Protein AF-A0A4R7Z915-F1 (afdb_monomer)

Sequence (192 aa):
MTNKYKHLSDKERLSIETLLNEDAKLIDIANSIAKDPRGIKNEIYKHIILDVRKNAKNPYGNQLRCKTIHLCTDCQNGFCRFCSYHKCSDFCTIFCETPTCKRTTRFPYVCNACSDRKECKSPKFFYNHHLAHQDYKETISISKIGLKYDQVSLLKLNEIVSEGVRNGLSLEVIIANKKGIDISMATRSQLN

Solvent-accessible surface area (backbone atoms only — not comparable to full-atom values): 11523 Å² total; per-residue (Å²): 133,80,77,86,74,76,73,82,51,63,69,53,34,42,50,48,38,53,37,39,51,68,61,56,53,65,64,58,53,16,60,77,68,76,46,59,50,67,60,52,52,48,54,48,66,72,40,55,40,84,48,64,66,89,86,54,74,46,58,27,10,48,54,91,74,62,75,57,57,65,72,50,89,84,43,84,88,46,47,35,72,69,41,86,88,53,52,42,71,83,62,39,92,83,61,44,67,60,46,66,48,72,43,49,77,35,87,78,45,39,40,64,47,43,87,58,54,84,77,51,78,34,30,38,35,32,61,49,37,66,62,41,46,48,51,51,53,51,52,50,48,58,66,69,52,61,89,74,66,53,74,67,56,47,50,53,51,50,50,54,50,54,53,33,48,74,72,71,44,52,72,68,56,44,63,74,70,44,94,82,73,88,68,56,71,73,64,56,65,75,77,111

Radius of gyration: 25.25 Å; Cα contacts (8 Å, |Δi|>4): 203; chains: 1; bounding box: 51×52×66 Å

pLDDT: mean 84.49, std 13.86, range [36.78, 98.69]

Mean predicted aligned error: 11.57 Å

Foldseek 3Di:
DPPPDDDDDLVLLVLLLVCVLVVHDLVVSCVVSVHDSVVSQCLQVVQKDWAADPPQLEQAQCLVPQPDDPLDPPRPPDRQSPDPPHYCVVRDPPGHLHHDDPPCVDPPVFCSNPPCNVVDNHITIHRDSVSSVVVVVVVVVVVVCAPDDDPVLVVVVVVLVVVCVVVVHDPLRSVVPDDRPPDDPVVVVVSD

Nearest PDB structures (foldseek):
  1mdm-assembly1_A  TM=7.916E-01  e=2.146E+00  Homo sapiens
  5z4z-assembly1_A  TM=6.773E-01  e=1.593E+00  unclassified
  4zms-assembly1_B  TM=7.219E-01  e=2.146E+00  Streptococcus pneumoniae R6
  3qp5-assembly2_D  TM=6.174E-01  e=1.255E+00  Chromobacterium violaceum
  8ro0-assembly1_L  TM=8.800E-01  e=9.531E+00  Caenorhabditis elegans

Organism: NCBI:txid1754012

Secondary structure (DSSP, 8-state):
---S--PPPHHHHHHHHHHHHTT--HHHHHHHTT--HHHHHHHHHHTEEEE--TT-SS--TTTTT---B-SSTT-SSSBGGG-SSS-GGGT-TT---S--SHHHHSTT-S-TT-GGGTT--S-EEEE-HHHHHHHHHHHHHHHHH-S---HHHHHHHHHHHHHHHHTT--HHHHHHH-TT----HHHHTT--

Structure (mmCIF, N/CA/C/O backbone):
data_AF-A0A4R7Z915-F1
#
_entry.id   AF-A0A4R7Z915-F1
#
loop_
_atom_site.group_PDB
_atom_site.id
_atom_site.type_symbol
_atom_site.label_atom_id
_atom_site.label_alt_id
_atom_site.label_comp_id
_atom_site.label_asym_id
_atom_site.label_entity_id
_atom_site.label_seq_id
_atom_site.pdbx_PDB_ins_code
_atom_site.Cartn_x
_atom_site.Cartn_y
_atom_site.Cartn_z
_atom_site.occupancy
_atom_site.B_iso_or_equiv
_atom_site.auth_seq_id
_atom_site.auth_comp_id
_atom_site.auth_asym_id
_atom_site.auth_atom_id
_atom_site.pdbx_PDB_model_num
ATOM 1 N N . MET A 1 1 ? -21.209 8.889 25.299 1.00 36.78 1 MET A N 1
ATOM 2 C CA . MET A 1 1 ? -21.108 8.938 23.824 1.00 36.78 1 MET A CA 1
ATOM 3 C C . MET A 1 1 ? -20.181 7.814 23.383 1.00 36.78 1 MET A C 1
ATOM 5 O O . MET A 1 1 ? -18.997 7.859 23.685 1.00 36.78 1 MET A O 1
ATOM 9 N N . THR A 1 2 ? -20.721 6.745 22.802 1.00 39.25 2 THR A N 1
ATOM 10 C CA . THR A 1 2 ? -19.938 5.582 22.363 1.00 39.25 2 THR A CA 1
ATOM 11 C C . THR A 1 2 ? -19.137 5.965 21.119 1.00 39.25 2 THR A C 1
ATOM 13 O O . THR A 1 2 ? -19.693 6.466 20.145 1.00 39.25 2 THR A O 1
ATOM 16 N N . ASN A 1 3 ? -17.812 5.814 21.178 1.00 43.41 3 ASN A N 1
ATOM 17 C CA . ASN A 1 3 ? -16.904 6.209 20.104 1.00 43.41 3 ASN A CA 1
ATOM 18 C C . ASN A 1 3 ? -17.271 5.459 18.807 1.00 43.41 3 ASN A C 1
ATOM 20 O O . ASN A 1 3 ? -17.057 4.252 18.693 1.00 43.41 3 ASN A O 1
ATOM 24 N N . LYS A 1 4 ? -17.885 6.175 17.855 1.00 49.84 4 LYS A N 1
ATOM 25 C CA . LYS A 1 4 ? -18.517 5.626 16.640 1.00 49.84 4 LYS A CA 1
ATOM 26 C C . LYS A 1 4 ? -17.497 5.074 15.632 1.00 49.84 4 LYS A C 1
ATOM 28 O O . LYS A 1 4 ? -17.876 4.393 14.683 1.00 49.84 4 LYS A O 1
ATOM 33 N N . TYR A 1 5 ? -16.204 5.311 15.858 1.00 60.00 5 TYR A N 1
ATOM 34 C CA . TYR A 1 5 ? -15.115 4.846 15.005 1.00 60.00 5 TYR A CA 1
ATOM 35 C C . TYR A 1 5 ? -14.370 3.693 15.673 1.00 60.00 5 TYR A C 1
ATOM 37 O O . TYR A 1 5 ? -13.353 3.870 16.343 1.00 60.00 5 TYR A O 1
ATOM 45 N N . LYS A 1 6 ? -14.887 2.474 15.491 1.00 73.75 6 LYS A N 1
ATOM 46 C CA . LYS A 1 6 ? -14.198 1.269 15.955 1.00 73.75 6 LYS A CA 1
ATOM 47 C C . LYS A 1 6 ? -12.987 1.014 15.058 1.00 73.75 6 LYS A C 1
ATOM 49 O O . LYS A 1 6 ? -13.153 0.609 13.903 1.00 73.75 6 LYS A O 1
ATOM 54 N N . HIS A 1 7 ? -11.796 1.252 15.604 1.00 87.06 7 HIS A N 1
ATOM 55 C CA . HIS A 1 7 ? -10.526 0.940 14.956 1.00 87.06 7 HIS A CA 1
ATOM 56 C C . HIS A 1 7 ? -10.491 -0.505 14.450 1.00 87.06 7 HIS A C 1
ATOM 58 O O . HIS A 1 7 ? -11.127 -1.388 15.030 1.00 87.06 7 HIS A O 1
ATOM 64 N N . LEU A 1 8 ? -9.736 -0.733 13.376 1.00 93.62 8 LEU A N 1
ATOM 65 C CA . LEU A 1 8 ? -9.478 -2.081 12.890 1.00 93.62 8 LEU A CA 1
ATOM 66 C C . LEU A 1 8 ? -8.655 -2.850 13.930 1.00 93.62 8 LEU A C 1
ATOM 68 O O . LEU A 1 8 ? -7.663 -2.345 14.463 1.00 93.62 8 LEU A O 1
ATOM 72 N N . SER A 1 9 ? -9.073 -4.072 14.210 1.00 94.94 9 SER A N 1
ATOM 73 C CA . SER A 1 9 ? -8.309 -5.092 14.922 1.00 94.94 9 SER A CA 1
ATOM 74 C C . SER A 1 9 ? -7.247 -5.707 14.008 1.00 94.94 9 SER A C 1
ATOM 76 O O . SER A 1 9 ? -7.267 -5.519 12.792 1.00 94.94 9 SER A O 1
ATOM 78 N N . ASP A 1 10 ? -6.308 -6.455 14.584 1.00 96.62 10 ASP A N 1
ATOM 79 C CA . ASP A 1 10 ? -5.318 -7.202 13.800 1.00 96.62 10 ASP A CA 1
ATOM 80 C C . ASP A 1 10 ? -5.984 -8.264 12.906 1.00 96.62 10 ASP A C 1
ATOM 82 O O . ASP A 1 10 ? -5.678 -8.370 11.725 1.00 96.62 10 ASP A O 1
ATOM 86 N N . LYS A 1 11 ? -7.004 -8.969 13.420 1.00 97.44 11 LYS A N 1
ATOM 87 C CA . LYS A 1 11 ? -7.768 -9.967 12.650 1.00 97.44 11 LYS A CA 1
ATOM 88 C C . LYS A 1 11 ? -8.484 -9.361 11.438 1.00 97.44 11 LYS A C 1
ATOM 90 O O . LYS A 1 11 ? -8.512 -9.967 10.367 1.00 97.44 11 LYS A O 1
ATOM 95 N N . GLU A 1 12 ? -9.060 -8.168 11.588 1.00 97.62 12 GLU A N 1
ATOM 96 C CA . GLU A 1 12 ? -9.680 -7.457 10.462 1.00 97.62 12 GLU A CA 1
ATOM 97 C C . GLU A 1 12 ? -8.624 -7.045 9.422 1.00 97.62 12 GLU A C 1
ATOM 99 O O . GLU A 1 12 ? -8.865 -7.203 8.228 1.00 97.62 12 GLU A O 1
ATOM 104 N N . ARG A 1 13 ? -7.430 -6.602 9.845 1.00 98.12 13 ARG A N 1
ATOM 105 C CA . ARG A 1 13 ? -6.317 -6.306 8.920 1.00 98.12 13 ARG A CA 1
ATOM 106 C C . ARG A 1 13 ? -5.796 -7.547 8.203 1.00 98.12 13 ARG A C 1
ATOM 108 O O . ARG A 1 13 ? -5.552 -7.488 7.002 1.00 98.12 13 ARG A O 1
ATOM 115 N N . LEU A 1 14 ? -5.680 -8.673 8.905 1.00 98.56 14 LEU A N 1
ATOM 116 C CA . LEU A 1 14 ? -5.328 -9.960 8.303 1.00 98.56 14 LEU A CA 1
ATOM 117 C C . LEU A 1 14 ? -6.349 -10.365 7.230 1.00 98.56 14 LEU A C 1
ATOM 119 O O . LEU A 1 14 ? -5.974 -10.843 6.161 1.00 98.56 14 LEU A O 1
ATOM 123 N N . SER A 1 15 ? -7.637 -10.123 7.488 1.00 98.38 15 SER A N 1
ATOM 124 C CA . SER A 1 15 ? -8.703 -10.381 6.511 1.00 98.38 15 SER A CA 1
ATOM 125 C C . SER A 1 15 ? -8.553 -9.489 5.271 1.00 98.38 15 SER A C 1
ATOM 127 O O . SER A 1 15 ? -8.667 -9.982 4.151 1.00 98.38 15 SER A O 1
ATOM 129 N N . ILE A 1 16 ? -8.217 -8.202 5.453 1.00 98.44 16 ILE A N 1
ATOM 130 C CA . ILE A 1 16 ? -7.907 -7.283 4.344 1.00 98.44 16 ILE A CA 1
ATOM 131 C C . ILE A 1 16 ? -6.730 -7.811 3.515 1.00 98.44 16 ILE A C 1
ATOM 133 O O . ILE A 1 16 ? -6.850 -7.898 2.297 1.00 98.44 16 ILE A O 1
ATOM 137 N N . GLU A 1 17 ? -5.611 -8.186 4.143 1.00 98.69 17 GLU A N 1
ATOM 138 C CA . GLU A 1 17 ? -4.448 -8.711 3.413 1.00 98.69 17 GLU A CA 1
ATOM 139 C C . GLU A 1 17 ? -4.781 -9.991 2.640 1.00 98.69 17 GLU A C 1
ATOM 141 O O . GLU A 1 17 ? -4.425 -10.105 1.467 1.00 98.69 17 GLU A O 1
ATOM 146 N N . THR A 1 18 ? -5.486 -10.929 3.275 1.00 98.62 18 THR A N 1
ATOM 147 C CA . THR A 1 18 ? -5.876 -12.203 2.653 1.00 98.62 18 THR A CA 1
ATOM 148 C C . THR A 1 18 ? -6.691 -11.954 1.387 1.00 98.62 18 THR A C 1
ATOM 150 O O . THR A 1 18 ? -6.327 -12.423 0.312 1.00 98.62 18 THR A O 1
ATOM 153 N N . LEU A 1 19 ? -7.718 -11.108 1.474 1.00 98.56 19 LEU A N 1
ATOM 154 C CA . LEU A 1 19 ? -8.572 -10.789 0.333 1.00 98.56 19 LEU A CA 1
ATOM 155 C C . LEU A 1 19 ? -7.851 -9.950 -0.738 1.00 98.56 19 LEU A C 1
ATOM 157 O O . LEU A 1 19 ? -8.124 -10.092 -1.929 1.00 98.56 19 LEU A O 1
ATOM 161 N N . LEU A 1 20 ? -6.884 -9.109 -0.356 1.00 98.38 20 LEU A N 1
ATOM 162 C CA . LEU A 1 20 ? -6.006 -8.424 -1.313 1.00 98.38 20 LEU A CA 1
ATOM 163 C C . LEU A 1 20 ? -5.081 -9.391 -2.060 1.00 98.38 20 LEU A C 1
ATOM 165 O O . LEU A 1 20 ? -4.738 -9.123 -3.214 1.00 98.38 20 LEU A O 1
ATOM 169 N N . ASN A 1 21 ? -4.666 -10.486 -1.420 1.00 98.19 21 ASN A N 1
ATOM 170 C CA . ASN A 1 21 ? -3.891 -11.559 -2.048 1.00 98.19 21 ASN A CA 1
ATOM 171 C C . ASN A 1 21 ? -4.746 -12.413 -3.004 1.00 98.19 21 ASN A C 1
ATOM 173 O O . ASN A 1 21 ? -4.190 -13.047 -3.899 1.00 98.19 21 ASN A O 1
ATOM 177 N N . GLU A 1 22 ? -6.072 -12.360 -2.870 1.00 97.94 22 GLU A N 1
ATOM 178 C CA . GLU A 1 22 ? -7.061 -13.018 -3.737 1.00 97.94 22 GLU A CA 1
ATOM 179 C C . GLU A 1 22 ? -7.632 -12.090 -4.834 1.00 97.94 22 GLU A C 1
ATOM 181 O O . GLU A 1 22 ? -8.523 -12.482 -5.580 1.00 97.94 22 GLU A O 1
ATOM 186 N N . ASP A 1 23 ? -7.117 -10.860 -4.957 1.00 97.25 23 ASP A N 1
ATOM 187 C CA . ASP A 1 23 ? -7.601 -9.814 -5.882 1.00 97.25 23 ASP A CA 1
ATOM 188 C C . ASP A 1 23 ? -9.083 -9.426 -5.685 1.00 97.25 23 ASP A C 1
ATOM 190 O O . ASP A 1 23 ? -9.760 -8.988 -6.620 1.00 97.25 23 ASP A O 1
ATOM 194 N N . ALA A 1 24 ? -9.597 -9.552 -4.457 1.00 97.94 24 ALA A N 1
ATOM 195 C CA . ALA A 1 24 ? -10.975 -9.201 -4.128 1.00 97.94 24 ALA A CA 1
ATOM 196 C C . ALA A 1 24 ? -11.267 -7.705 -4.353 1.00 97.94 24 ALA A C 1
ATOM 198 O O . ALA A 1 24 ? -10.404 -6.832 -4.192 1.00 97.94 24 ALA A O 1
ATOM 199 N N . LYS A 1 25 ? -12.524 -7.374 -4.677 1.00 97.69 25 LYS A N 1
ATOM 200 C CA . LYS A 1 25 ? -12.945 -5.976 -4.845 1.00 97.69 25 LYS A CA 1
ATOM 201 C C . LYS A 1 25 ? -13.111 -5.310 -3.482 1.00 97.69 25 LYS A C 1
ATOM 203 O O . LYS A 1 25 ? -13.487 -5.940 -2.501 1.00 97.69 25 LYS A O 1
ATOM 208 N N . LEU A 1 26 ? -12.937 -3.989 -3.444 1.00 97.75 26 LEU A N 1
ATOM 209 C CA . LEU A 1 26 ? -13.068 -3.193 -2.219 1.00 97.75 26 LEU A CA 1
ATOM 210 C C . LEU A 1 26 ? -14.393 -3.431 -1.472 1.00 97.75 26 LEU A C 1
ATOM 212 O O . LEU A 1 26 ? -14.405 -3.452 -0.246 1.00 97.75 26 LEU A O 1
ATOM 216 N N . ILE A 1 27 ? -15.497 -3.597 -2.207 1.00 97.81 27 ILE A N 1
ATOM 217 C CA . ILE A 1 27 ? -16.828 -3.829 -1.628 1.00 97.81 27 ILE A CA 1
ATOM 218 C C . ILE A 1 27 ? -16.890 -5.198 -0.941 1.00 97.81 27 ILE A C 1
ATOM 220 O O . ILE A 1 27 ? -17.431 -5.302 0.154 1.00 97.81 27 ILE A O 1
ATOM 224 N N . ASP A 1 28 ? -16.288 -6.226 -1.535 1.00 97.94 28 ASP A N 1
ATOM 225 C CA . ASP A 1 28 ? -16.279 -7.579 -0.972 1.00 97.94 28 ASP A CA 1
ATOM 226 C C . ASP A 1 28 ? -15.457 -7.614 0.323 1.00 97.94 28 ASP A C 1
ATOM 228 O O . ASP A 1 28 ? -15.905 -8.150 1.338 1.00 97.94 28 ASP A O 1
ATOM 232 N N . ILE A 1 29 ? -14.307 -6.929 0.330 1.00 98.12 29 ILE A N 1
ATOM 233 C CA . ILE A 1 29 ? -13.490 -6.743 1.537 1.00 98.12 29 ILE A CA 1
ATOM 234 C C . ILE A 1 29 ? -14.297 -6.013 2.613 1.00 98.12 29 ILE A C 1
ATOM 236 O O . ILE A 1 29 ? -14.364 -6.478 3.749 1.00 98.12 29 ILE A O 1
ATOM 240 N N . ALA A 1 30 ? -14.959 -4.911 2.260 1.00 97.00 30 ALA A N 1
ATOM 241 C CA . ALA A 1 30 ? -15.798 -4.138 3.173 1.00 97.00 30 ALA A CA 1
ATOM 242 C C . ALA A 1 30 ? -16.910 -4.956 3.824 1.00 97.00 30 ALA A C 1
ATOM 244 O O . ALA A 1 30 ? -17.074 -4.912 5.048 1.00 97.00 30 ALA A O 1
ATOM 245 N N . ASN A 1 31 ? -17.610 -5.752 3.022 1.00 97.12 31 ASN A N 1
ATOM 246 C CA . ASN A 1 31 ? -18.678 -6.616 3.495 1.00 97.12 31 ASN A CA 1
ATOM 247 C C . ASN A 1 31 ? -18.145 -7.726 4.412 1.00 97.12 31 ASN A C 1
ATOM 249 O O . ASN A 1 31 ? -18.749 -7.985 5.451 1.00 97.12 31 ASN A O 1
ATOM 253 N N . SER A 1 32 ? -16.993 -8.326 4.086 1.00 96.81 32 SER A N 1
ATOM 254 C CA . SER A 1 32 ? -16.415 -9.440 4.858 1.00 96.81 32 SER A CA 1
ATOM 255 C C . SER A 1 32 ? -16.098 -9.091 6.320 1.00 96.81 32 SER A C 1
ATOM 257 O O . SER A 1 32 ? -16.210 -9.947 7.195 1.00 96.81 32 SER A O 1
ATOM 259 N N . ILE A 1 33 ? -15.741 -7.831 6.597 1.00 95.44 33 ILE A N 1
ATOM 260 C CA . ILE A 1 33 ? -15.407 -7.346 7.947 1.00 95.44 33 ILE A CA 1
ATOM 261 C C . ILE A 1 33 ? -16.416 -6.326 8.493 1.00 95.44 33 ILE A C 1
ATOM 263 O O . ILE A 1 33 ? -16.175 -5.732 9.543 1.00 95.44 33 ILE A O 1
ATOM 267 N N . ALA A 1 34 ? -17.538 -6.113 7.796 1.00 94.56 34 ALA A N 1
ATOM 268 C CA . ALA A 1 34 ? -18.580 -5.145 8.147 1.00 94.56 34 ALA A CA 1
ATOM 269 C C . ALA A 1 34 ? -18.029 -3.731 8.449 1.00 94.56 34 ALA A C 1
ATOM 271 O O . ALA A 1 34 ? -18.348 -3.112 9.471 1.00 94.56 34 ALA A O 1
ATOM 272 N N . LYS A 1 35 ? -17.173 -3.215 7.557 1.00 94.25 35 LYS A N 1
ATOM 273 C CA . LYS A 1 35 ? -16.582 -1.867 7.652 1.00 94.25 35 LYS A CA 1
ATOM 274 C C . LYS A 1 35 ? -16.900 -1.032 6.423 1.00 94.25 35 LYS A C 1
ATOM 276 O O . LYS A 1 35 ? -17.189 -1.550 5.355 1.00 94.25 35 LYS A O 1
ATOM 281 N N . ASP A 1 36 ? -16.802 0.285 6.578 1.00 94.25 36 ASP A N 1
ATOM 282 C CA . ASP A 1 36 ? -16.985 1.214 5.468 1.00 94.25 36 ASP A CA 1
ATOM 283 C C . ASP A 1 36 ? -15.873 1.053 4.400 1.00 94.25 36 ASP A C 1
ATOM 285 O O . ASP A 1 36 ? -14.682 1.061 4.746 1.00 94.25 36 ASP A O 1
ATOM 289 N N . PRO A 1 37 ? -16.223 0.968 3.099 1.00 96.62 37 PRO A N 1
ATOM 290 C CA . PRO A 1 37 ? -15.256 0.853 2.007 1.00 96.62 37 PRO A CA 1
ATOM 291 C C . PRO A 1 37 ? -14.219 1.983 1.956 1.00 96.62 37 PRO A C 1
ATOM 293 O O . PRO A 1 37 ? -13.067 1.748 1.587 1.00 96.62 37 PRO A O 1
ATOM 296 N N . ARG A 1 38 ? -14.588 3.222 2.315 1.00 95.69 38 ARG A N 1
ATOM 297 C CA . ARG A 1 38 ? -13.651 4.359 2.306 1.00 95.69 38 ARG A CA 1
ATOM 298 C C . ARG A 1 38 ? -12.629 4.206 3.427 1.00 95.69 38 ARG A C 1
ATOM 300 O O . ARG A 1 38 ? -11.450 4.466 3.204 1.00 95.69 38 ARG A O 1
ATOM 307 N N . GLY A 1 39 ? -13.063 3.730 4.594 1.00 94.62 39 GLY A N 1
ATOM 308 C CA . GLY A 1 39 ? -12.179 3.396 5.712 1.00 94.62 39 GLY A CA 1
ATOM 309 C C . GLY A 1 39 ? -11.122 2.358 5.332 1.00 94.62 39 GLY A C 1
ATOM 310 O O . GLY A 1 39 ? -9.937 2.579 5.566 1.00 94.62 39 GLY A O 1
ATOM 311 N N . ILE A 1 40 ? -11.529 1.275 4.667 1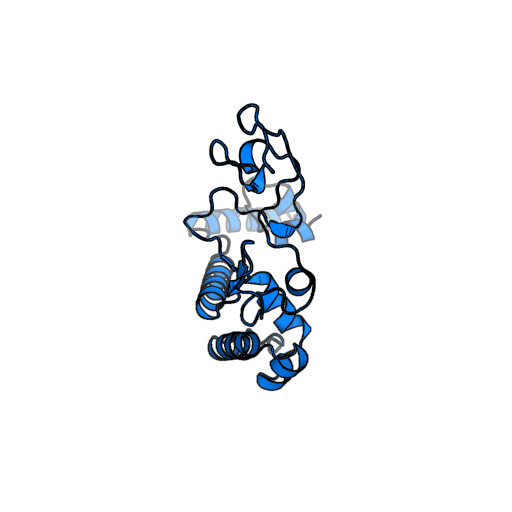.00 96.62 40 ILE A N 1
ATOM 312 C CA . ILE A 1 40 ? -10.605 0.226 4.197 1.00 96.62 40 ILE A CA 1
ATOM 313 C C . ILE A 1 40 ? -9.663 0.759 3.124 1.00 96.62 40 ILE A C 1
ATOM 315 O O . ILE A 1 40 ? -8.462 0.511 3.171 1.00 96.62 40 ILE A O 1
ATOM 319 N N . LYS A 1 41 ? -10.186 1.530 2.169 1.00 97.12 41 LYS A N 1
ATOM 320 C CA . LYS A 1 41 ? -9.358 2.173 1.148 1.00 97.12 41 LYS A CA 1
ATOM 321 C C . LYS A 1 41 ? -8.257 3.034 1.781 1.00 97.12 41 LYS A C 1
ATOM 323 O O . LYS A 1 41 ? -7.110 2.961 1.346 1.00 97.12 41 LYS A O 1
ATOM 328 N N . ASN A 1 42 ? -8.606 3.828 2.793 1.00 95.75 42 ASN A N 1
ATOM 329 C CA . ASN A 1 42 ? -7.658 4.686 3.499 1.00 95.75 42 ASN A CA 1
ATOM 330 C C . ASN A 1 42 ? -6.655 3.874 4.327 1.00 95.75 42 ASN A C 1
ATOM 332 O O . ASN A 1 42 ? -5.475 4.207 4.323 1.00 95.75 42 ASN A O 1
ATOM 336 N N . GLU A 1 43 ? -7.101 2.806 4.992 1.00 96.38 43 GLU A N 1
ATOM 337 C CA . GLU A 1 43 ? -6.227 1.866 5.704 1.00 96.38 43 GLU A CA 1
ATOM 338 C C . GLU A 1 43 ? -5.160 1.288 4.769 1.00 96.38 43 GLU A C 1
ATOM 340 O O . GLU A 1 43 ? -3.976 1.330 5.098 1.00 96.38 43 GLU A O 1
ATOM 345 N N . ILE A 1 44 ? -5.570 0.785 3.601 1.00 97.62 44 ILE A N 1
ATOM 346 C CA . ILE A 1 44 ? -4.649 0.195 2.625 1.00 97.62 44 ILE A CA 1
ATOM 347 C C . ILE A 1 44 ? -3.660 1.250 2.151 1.00 97.62 44 ILE A C 1
ATOM 349 O O . ILE A 1 44 ? -2.462 1.012 2.210 1.00 97.62 44 ILE A O 1
ATOM 353 N N . TYR A 1 45 ? -4.157 2.416 1.724 1.00 95.88 45 TYR A N 1
ATOM 354 C CA . TYR A 1 45 ? -3.325 3.496 1.193 1.00 95.88 45 TYR A CA 1
ATOM 355 C C . TYR A 1 45 ? -2.307 4.018 2.214 1.00 95.88 45 TYR A C 1
ATOM 357 O O . TYR A 1 45 ? -1.169 4.307 1.854 1.00 95.88 45 TYR A O 1
ATOM 365 N N . LYS A 1 46 ? -2.704 4.127 3.487 1.00 95.62 46 LYS A N 1
ATOM 366 C CA . LYS A 1 46 ? -1.842 4.641 4.554 1.00 95.62 46 LYS A CA 1
ATOM 367 C C . LYS A 1 46 ? -0.686 3.692 4.883 1.00 95.62 46 LYS A C 1
ATOM 369 O O . LYS A 1 46 ? 0.403 4.170 5.173 1.00 95.62 46 LYS A O 1
ATOM 374 N N . HIS A 1 47 ? -0.907 2.380 4.822 1.00 96.69 47 HIS A N 1
ATOM 375 C CA . HIS A 1 47 ? 0.083 1.376 5.229 1.00 96.69 47 HIS A CA 1
ATOM 376 C C . HIS A 1 47 ? 0.666 0.608 4.029 1.00 96.69 47 HIS A C 1
ATOM 378 O O . HIS A 1 47 ? 0.957 -0.586 4.124 1.00 96.69 47 HIS A O 1
ATOM 384 N N . ILE A 1 48 ? 0.815 1.279 2.880 1.00 96.12 48 ILE A N 1
ATOM 385 C CA . ILE A 1 48 ? 1.521 0.721 1.722 1.00 96.12 48 ILE A CA 1
ATOM 386 C C . ILE A 1 48 ? 3.020 0.669 2.012 1.00 96.12 48 ILE A C 1
ATOM 388 O O . ILE A 1 48 ? 3.632 1.658 2.408 1.00 96.12 48 ILE A O 1
ATOM 392 N N . ILE A 1 49 ? 3.624 -0.472 1.706 1.00 96.25 49 ILE A N 1
ATOM 393 C CA . ILE A 1 49 ? 5.063 -0.698 1.789 1.00 96.25 49 ILE A CA 1
ATOM 394 C C . ILE A 1 49 ? 5.639 -0.716 0.378 1.00 96.25 49 ILE A C 1
ATOM 396 O O . ILE A 1 49 ? 5.165 -1.460 -0.484 1.00 96.25 49 ILE A O 1
ATOM 400 N N . LEU A 1 50 ? 6.680 0.085 0.150 1.00 95.25 50 LEU A N 1
ATOM 401 C CA . LEU A 1 50 ? 7.481 0.038 -1.068 1.00 95.25 50 LEU A CA 1
ATOM 402 C C . LEU A 1 50 ? 8.527 -1.079 -0.954 1.00 95.25 50 LEU A C 1
ATOM 404 O O . LEU A 1 50 ? 9.480 -0.975 -0.190 1.00 95.25 50 LEU A O 1
ATOM 408 N N . ASP A 1 51 ? 8.359 -2.133 -1.745 1.00 93.69 51 ASP A N 1
ATOM 409 C CA . ASP A 1 51 ? 9.323 -3.218 -1.898 1.00 93.69 51 ASP A CA 1
ATOM 410 C C . ASP A 1 51 ? 10.176 -3.002 -3.157 1.00 93.69 51 ASP A C 1
ATOM 412 O O . ASP A 1 51 ? 9.691 -3.025 -4.298 1.00 93.69 51 ASP A O 1
ATOM 416 N N . VAL A 1 52 ? 11.473 -2.791 -2.942 1.00 91.06 52 VAL A N 1
ATOM 417 C CA . VAL A 1 52 ? 12.477 -2.629 -3.993 1.00 91.06 52 VAL A CA 1
ATOM 418 C C . VAL A 1 52 ? 13.397 -3.844 -3.975 1.00 91.06 52 VAL A C 1
ATOM 420 O O . VAL A 1 52 ? 13.980 -4.192 -2.950 1.00 91.06 52 VAL A O 1
ATOM 423 N N . ARG A 1 53 ? 13.590 -4.482 -5.138 1.00 86.50 53 ARG A N 1
ATOM 424 C CA . ARG A 1 53 ? 14.524 -5.613 -5.262 1.00 86.50 53 ARG A CA 1
ATOM 425 C C . ARG A 1 53 ? 15.922 -5.161 -4.822 1.00 86.50 53 ARG A C 1
ATOM 427 O O . ARG A 1 53 ? 16.466 -4.239 -5.421 1.00 86.50 53 ARG A O 1
ATOM 434 N N . LYS A 1 54 ? 16.537 -5.862 -3.863 1.00 85.25 54 LYS A N 1
ATOM 435 C CA . LYS A 1 54 ? 17.860 -5.513 -3.296 1.00 85.25 54 LYS A CA 1
ATOM 436 C C . LYS A 1 54 ? 18.951 -5.285 -4.351 1.00 85.25 54 LYS A C 1
ATOM 438 O O . LYS A 1 54 ? 19.762 -4.382 -4.216 1.00 85.25 54 LYS A O 1
ATOM 443 N N . ASN A 1 55 ? 18.928 -6.069 -5.430 1.00 83.06 55 ASN A N 1
ATOM 444 C CA . ASN A 1 55 ? 19.922 -6.001 -6.506 1.00 83.06 55 ASN A CA 1
ATOM 445 C C . ASN A 1 55 ? 19.511 -5.069 -7.666 1.00 83.06 55 ASN A C 1
ATOM 447 O O . ASN A 1 55 ? 20.104 -5.122 -8.745 1.00 83.06 55 ASN A O 1
ATOM 451 N N . ALA A 1 56 ? 18.470 -4.246 -7.506 1.00 81.00 56 ALA A N 1
ATOM 452 C CA . ALA A 1 56 ? 18.075 -3.291 -8.535 1.00 81.00 56 ALA A CA 1
ATOM 453 C C . ALA A 1 56 ? 19.057 -2.111 -8.568 1.00 81.00 56 ALA A C 1
ATOM 455 O O . ALA A 1 56 ? 19.051 -1.272 -7.675 1.00 81.00 56 ALA A O 1
ATOM 456 N N . LYS A 1 57 ? 19.864 -2.008 -9.634 1.00 76.44 57 LYS A N 1
ATOM 457 C CA . LYS A 1 57 ? 20.739 -0.841 -9.851 1.00 76.44 57 LYS A CA 1
ATOM 458 C C . LYS A 1 57 ? 19.962 0.450 -10.131 1.00 76.44 57 LYS A C 1
ATOM 460 O O . LYS A 1 57 ? 20.374 1.504 -9.676 1.00 76.44 57 LYS A O 1
ATOM 465 N N . ASN A 1 58 ? 18.843 0.357 -10.854 1.00 80.75 58 ASN A N 1
ATOM 466 C CA . ASN A 1 58 ? 18.044 1.506 -11.299 1.00 80.75 58 ASN A CA 1
ATOM 467 C C . ASN A 1 58 ? 16.539 1.266 -11.095 1.00 80.75 58 ASN A C 1
ATOM 469 O O . ASN A 1 58 ? 15.806 1.117 -12.080 1.00 80.75 58 ASN A O 1
ATOM 473 N N . PRO A 1 59 ? 16.058 1.148 -9.845 1.00 80.38 59 PRO A N 1
ATOM 474 C CA . PRO A 1 59 ? 14.651 0.900 -9.557 1.00 80.38 59 PRO A CA 1
ATOM 475 C C . PRO A 1 59 ? 13.815 2.141 -9.890 1.00 80.38 59 PRO A C 1
ATOM 477 O O . PRO A 1 59 ? 13.647 3.032 -9.073 1.00 80.38 59 PRO A O 1
ATOM 480 N N . TYR A 1 60 ? 13.298 2.202 -11.114 1.00 82.31 60 TYR A N 1
ATOM 481 C CA . TYR A 1 60 ? 12.409 3.269 -11.561 1.00 82.31 60 TYR A CA 1
ATOM 482 C C . TYR A 1 60 ? 10.964 2.771 -11.588 1.00 82.31 60 TYR A C 1
ATOM 484 O O . TYR A 1 60 ? 10.668 1.688 -12.107 1.00 82.31 60 TYR A O 1
ATOM 492 N N . GLY A 1 61 ? 10.059 3.591 -11.071 1.00 80.25 61 GLY A N 1
ATOM 493 C CA . GLY A 1 61 ? 8.634 3.328 -10.943 1.00 80.25 61 GLY A CA 1
ATOM 494 C C . GLY A 1 61 ? 7.953 2.912 -12.241 1.00 80.25 61 GLY A C 1
ATOM 495 O O . GLY A 1 61 ? 7.086 2.033 -12.268 1.00 80.25 61 GLY A O 1
ATOM 496 N N . ASN A 1 62 ? 8.415 3.477 -13.353 1.00 76.88 62 ASN A N 1
ATOM 497 C CA . ASN A 1 62 ? 7.941 3.151 -14.688 1.00 76.88 62 ASN A CA 1
ATOM 498 C C . ASN A 1 62 ? 9.076 2.601 -15.558 1.00 76.88 62 ASN A C 1
ATOM 500 O O . ASN A 1 62 ? 9.341 3.081 -16.665 1.00 76.88 62 ASN A O 1
ATOM 504 N N . GLN A 1 63 ? 9.796 1.605 -15.028 1.00 73.88 63 GLN A N 1
ATOM 505 C CA . GLN A 1 63 ? 10.976 1.032 -15.672 1.00 73.88 63 GLN A CA 1
ATOM 506 C C . GLN A 1 63 ? 10.715 0.641 -17.127 1.00 73.88 63 GLN A C 1
ATOM 508 O O . GLN A 1 63 ? 11.567 0.902 -17.966 1.00 73.88 63 GLN A O 1
ATOM 513 N N . LEU A 1 64 ? 9.546 0.075 -17.451 1.00 73.31 64 LEU A N 1
ATOM 514 C CA . LEU A 1 64 ? 9.213 -0.380 -18.807 1.00 73.31 64 LEU A CA 1
ATOM 515 C C . LEU A 1 64 ? 8.993 0.758 -19.813 1.00 73.31 64 LEU A C 1
ATOM 517 O O . LEU A 1 64 ? 9.304 0.572 -20.991 1.00 73.31 64 LEU A O 1
ATOM 521 N N . ARG A 1 65 ? 8.512 1.932 -19.383 1.00 79.69 65 ARG A N 1
ATOM 522 C CA . ARG A 1 65 ? 8.214 3.056 -20.294 1.00 79.69 65 ARG A CA 1
ATOM 523 C C . ARG A 1 65 ? 9.246 4.180 -20.256 1.00 79.69 65 ARG A C 1
ATOM 525 O O . ARG A 1 65 ? 9.143 5.095 -21.064 1.00 79.69 65 ARG A O 1
ATOM 532 N N . CYS A 1 66 ? 10.227 4.125 -19.356 1.00 83.25 66 CYS A N 1
ATOM 533 C CA . CYS A 1 66 ? 11.319 5.095 -19.328 1.00 83.25 66 CYS A CA 1
ATOM 534 C C . CYS A 1 66 ? 12.139 5.028 -20.627 1.00 83.25 66 CYS A C 1
ATOM 536 O O . CYS A 1 66 ? 12.707 3.982 -20.953 1.00 83.25 66 CYS A O 1
ATOM 538 N N . LYS A 1 67 ? 12.179 6.151 -21.354 1.00 86.06 67 LYS A N 1
ATOM 539 C CA . LYS A 1 67 ? 12.916 6.328 -22.616 1.00 86.06 67 LYS A CA 1
ATOM 540 C C . LYS A 1 67 ? 14.119 7.269 -22.481 1.00 86.06 67 LYS A C 1
ATOM 542 O O . LYS A 1 67 ? 14.725 7.614 -23.486 1.00 86.06 67 LYS A O 1
ATOM 547 N N . THR A 1 68 ? 14.462 7.684 -21.264 1.00 86.25 68 THR A N 1
ATOM 548 C CA . THR A 1 68 ? 15.555 8.628 -21.017 1.00 86.25 68 THR A CA 1
ATOM 549 C C . THR A 1 68 ? 16.902 8.025 -21.417 1.00 86.25 68 THR A C 1
ATOM 551 O O . THR A 1 68 ? 17.221 6.889 -21.051 1.00 86.25 68 THR A O 1
ATOM 554 N N . ILE A 1 69 ? 17.700 8.798 -22.147 1.00 88.38 69 ILE A N 1
ATOM 555 C CA . ILE A 1 69 ? 19.041 8.461 -22.644 1.00 88.38 69 ILE A CA 1
ATOM 556 C C . ILE A 1 69 ? 20.014 9.587 -22.273 1.00 88.38 69 ILE A C 1
ATOM 558 O O . ILE A 1 69 ? 19.572 10.698 -21.990 1.00 88.38 69 ILE A O 1
ATOM 562 N N . HIS A 1 70 ? 21.313 9.287 -22.268 1.00 86.62 70 HIS A N 1
ATOM 563 C CA . HIS A 1 70 ? 22.397 10.268 -22.115 1.00 86.62 70 HIS A CA 1
ATOM 564 C C . HIS A 1 70 ? 22.340 11.149 -20.851 1.00 86.62 70 HIS A C 1
ATOM 566 O O . HIS A 1 70 ? 22.750 12.303 -20.882 1.00 86.62 70 HIS A O 1
ATOM 572 N N . LEU A 1 71 ? 21.875 10.608 -19.716 1.00 88.75 71 LEU A N 1
ATOM 573 C CA . LEU A 1 71 ? 22.016 11.287 -18.416 1.00 88.75 71 LEU A CA 1
ATOM 574 C C . LEU A 1 71 ? 23.459 11.287 -17.895 1.00 88.75 71 LEU A C 1
ATOM 576 O O . LEU A 1 71 ? 23.811 12.113 -17.063 1.00 88.75 71 LEU A O 1
ATOM 580 N N . CYS A 1 72 ? 24.281 10.351 -18.367 1.00 86.81 72 CYS A N 1
ATOM 581 C CA . CYS A 1 72 ? 25.708 10.288 -18.085 1.00 86.81 72 CYS A CA 1
ATOM 582 C C . CYS A 1 72 ? 26.484 10.104 -19.393 1.00 86.81 72 CYS A C 1
ATOM 584 O O . CYS A 1 72 ? 25.961 9.552 -20.365 1.00 86.81 72 CYS A O 1
ATOM 586 N N . THR A 1 73 ? 27.753 10.501 -19.394 1.00 86.50 73 THR A N 1
ATOM 587 C CA . THR A 1 73 ? 28.661 10.368 -20.546 1.00 86.50 73 THR A CA 1
ATOM 588 C C . THR A 1 73 ? 29.062 8.920 -20.828 1.00 86.50 73 THR A C 1
ATOM 590 O O . THR A 1 73 ? 29.381 8.578 -21.962 1.00 86.50 73 THR A O 1
ATOM 593 N N . ASP A 1 74 ? 28.979 8.048 -19.820 1.00 86.44 74 ASP A N 1
ATOM 594 C CA . ASP A 1 74 ? 29.445 6.660 -19.920 1.00 86.44 74 ASP A CA 1
ATOM 595 C C . ASP A 1 74 ? 28.401 5.703 -20.529 1.00 86.44 74 ASP A C 1
ATOM 597 O O . ASP A 1 74 ? 28.725 4.567 -20.876 1.00 86.44 74 ASP A O 1
ATOM 601 N N . CYS A 1 75 ? 27.137 6.130 -20.701 1.00 79.75 75 CYS A N 1
ATOM 602 C CA . CYS A 1 75 ? 26.104 5.303 -21.342 1.00 7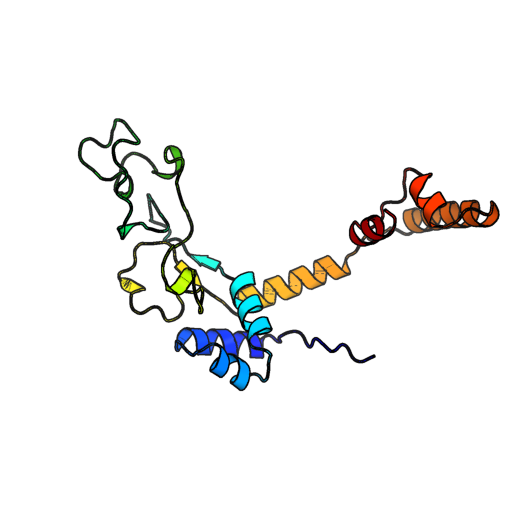9.75 75 CYS A CA 1
ATOM 603 C C . CYS A 1 75 ? 26.019 5.594 -22.850 1.00 79.75 75 CYS A C 1
ATOM 605 O O . CYS A 1 75 ? 25.150 6.315 -23.335 1.00 79.75 75 CYS A O 1
ATOM 607 N N . GLN A 1 76 ? 26.946 5.017 -23.615 1.00 69.69 76 GLN A N 1
ATOM 608 C CA . GLN A 1 76 ? 27.127 5.375 -25.028 1.00 69.69 76 GLN A C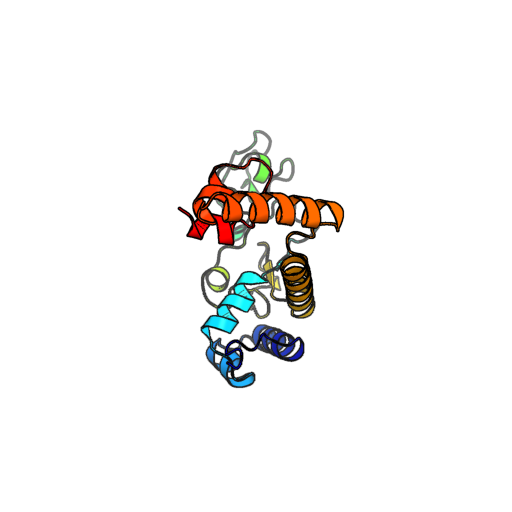A 1
ATOM 609 C C . GLN A 1 76 ? 25.934 5.016 -25.938 1.00 69.69 76 GLN A C 1
ATOM 611 O O . GLN A 1 76 ? 25.638 5.774 -26.849 1.00 69.69 76 GLN A O 1
ATOM 616 N N . ASN A 1 77 ? 25.206 3.920 -25.677 1.00 65.50 77 ASN A N 1
ATOM 617 C CA . ASN A 1 77 ? 24.149 3.425 -26.584 1.00 65.50 77 ASN A CA 1
ATOM 618 C C . ASN A 1 77 ? 22.829 3.019 -25.891 1.00 65.50 77 ASN A C 1
ATOM 620 O O . ASN A 1 77 ? 21.938 2.458 -26.526 1.00 65.50 77 ASN A O 1
ATOM 624 N N . GLY A 1 78 ? 22.701 3.215 -24.575 1.00 75.50 78 GLY A N 1
ATOM 625 C CA . GLY A 1 78 ? 21.665 2.559 -23.769 1.00 75.50 78 GLY A CA 1
ATOM 626 C C . GLY A 1 78 ? 20.675 3.513 -23.112 1.00 75.50 78 GLY A C 1
ATOM 627 O O . GLY A 1 78 ? 21.017 4.619 -22.706 1.00 75.50 78 GLY A O 1
ATOM 628 N N . PHE A 1 79 ? 19.441 3.051 -22.916 1.00 86.50 79 PHE A N 1
ATOM 629 C CA . PHE A 1 79 ? 18.507 3.716 -22.007 1.00 86.50 79 PHE A CA 1
ATOM 630 C C . PHE A 1 79 ? 19.099 3.792 -20.595 1.00 86.50 79 PHE A C 1
ATOM 632 O O . PHE A 1 79 ? 19.549 2.774 -20.065 1.00 86.50 79 PHE A O 1
ATOM 639 N N . CYS A 1 80 ? 19.017 4.957 -19.944 1.00 86.50 80 CYS A N 1
ATOM 640 C CA . CYS A 1 80 ? 19.629 5.209 -18.630 1.00 86.50 80 CYS A CA 1
ATOM 641 C C . CYS A 1 80 ? 19.149 4.225 -17.554 1.00 86.50 80 CYS A C 1
ATOM 643 O O . CYS A 1 80 ? 19.904 3.848 -16.662 1.00 86.50 80 CYS A O 1
ATOM 645 N N . ARG A 1 81 ? 17.916 3.719 -17.687 1.00 81.44 81 ARG A N 1
ATOM 646 C CA . ARG A 1 81 ? 17.355 2.650 -16.839 1.00 81.44 81 ARG A CA 1
ATOM 647 C C . ARG A 1 81 ? 18.188 1.357 -16.817 1.00 81.44 81 ARG A C 1
ATOM 649 O O . ARG A 1 81 ? 18.042 0.566 -15.892 1.00 81.44 81 ARG A O 1
ATOM 656 N N . PHE A 1 82 ? 19.027 1.125 -17.825 1.00 83.19 82 PHE A N 1
ATOM 657 C CA . PHE A 1 82 ? 19.912 -0.036 -17.943 1.00 83.19 82 PHE A CA 1
ATOM 658 C C . PHE A 1 82 ? 21.389 0.318 -17.741 1.00 83.19 82 PHE A C 1
ATOM 660 O O . PHE A 1 82 ? 22.238 -0.552 -17.917 1.00 83.19 82 PHE A O 1
ATOM 667 N N . CYS A 1 83 ? 21.709 1.563 -17.369 1.00 86.31 83 CYS A N 1
ATOM 668 C CA . CYS A 1 83 ? 23.089 1.978 -17.151 1.00 86.31 83 CYS A CA 1
ATOM 669 C C . CYS A 1 83 ? 23.735 1.128 -16.046 1.00 86.31 83 CYS A C 1
ATOM 671 O O . CYS A 1 83 ? 23.208 1.011 -14.937 1.00 86.31 83 CYS A O 1
ATOM 673 N N . SER A 1 84 ? 24.871 0.509 -16.367 1.00 86.88 84 SER A N 1
ATOM 674 C CA . SER A 1 84 ? 25.662 -0.289 -15.430 1.00 86.88 84 SER A CA 1
ATOM 675 C C . SER A 1 84 ? 26.667 0.546 -14.641 1.00 86.88 84 SER A C 1
ATOM 677 O O . SER A 1 84 ? 27.087 0.096 -13.573 1.00 86.88 84 SER A O 1
ATOM 679 N N . TYR A 1 85 ? 27.042 1.717 -15.161 1.00 87.94 85 TYR A N 1
ATOM 680 C CA . TYR A 1 85 ? 28.065 2.601 -14.59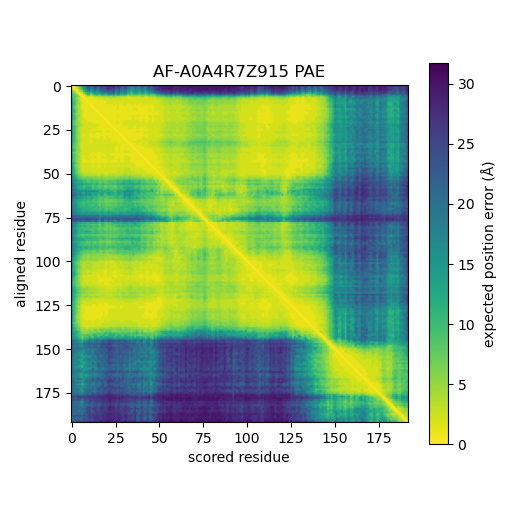8 1.00 87.94 85 TYR A CA 1
ATOM 681 C C . TYR A 1 85 ? 27.506 3.490 -13.487 1.00 87.94 85 TYR A C 1
ATOM 683 O O . TYR A 1 85 ? 28.082 3.552 -12.408 1.00 87.94 85 TYR A O 1
ATOM 691 N N . HIS A 1 86 ? 26.341 4.097 -13.726 1.00 87.81 86 HIS A N 1
ATOM 692 C CA . HIS A 1 86 ? 25.748 5.109 -12.851 1.00 87.81 86 HIS A CA 1
ATOM 693 C C . HIS A 1 86 ? 24.306 4.782 -12.489 1.00 87.81 86 HIS A C 1
ATOM 695 O O . HIS A 1 86 ? 23.586 4.145 -13.271 1.00 87.81 86 HIS A O 1
ATOM 701 N N . LYS A 1 87 ? 23.862 5.255 -11.318 1.00 86.94 87 LYS A N 1
ATOM 702 C CA . LYS A 1 87 ? 22.444 5.215 -10.971 1.00 86.94 87 LYS A CA 1
ATOM 703 C C . LYS A 1 87 ? 21.717 6.360 -11.660 1.00 86.94 87 LYS A C 1
ATOM 705 O O . LYS A 1 87 ? 22.110 7.517 -11.590 1.00 86.94 87 LYS A O 1
ATOM 710 N N . CYS A 1 88 ? 20.603 6.038 -12.300 1.00 84.81 88 CYS A N 1
ATOM 711 C CA . CYS A 1 88 ? 19.757 7.004 -12.984 1.00 84.81 88 CYS A CA 1
ATOM 712 C C . CYS A 1 88 ? 19.172 8.045 -12.012 1.00 84.81 88 CYS A C 1
ATOM 714 O O . CYS A 1 88 ? 18.921 9.169 -12.434 1.00 84.81 88 CYS A O 1
ATOM 716 N N . SER A 1 89 ? 18.966 7.684 -10.739 1.00 85.00 89 SER A N 1
ATOM 717 C CA . SER A 1 89 ? 18.489 8.586 -9.679 1.00 85.00 89 SER A CA 1
ATOM 718 C C . SER A 1 89 ? 19.381 9.804 -9.480 1.00 85.00 89 SER A C 1
ATOM 720 O O . SER A 1 89 ? 18.879 10.871 -9.154 1.00 85.00 89 SER A O 1
ATOM 722 N N . ASP A 1 90 ? 20.683 9.653 -9.712 1.00 87.69 90 ASP A N 1
ATOM 723 C CA . ASP A 1 90 ? 21.672 10.666 -9.347 1.00 87.69 90 ASP A CA 1
ATOM 724 C C . ASP A 1 90 ? 21.686 11.829 -10.355 1.00 87.69 90 ASP A C 1
ATOM 726 O O . ASP A 1 90 ? 22.131 12.929 -10.044 1.00 87.69 90 ASP A O 1
ATOM 730 N N . PHE A 1 91 ? 21.148 11.597 -11.558 1.00 87.31 91 PHE A N 1
ATOM 731 C CA . PHE A 1 91 ? 21.167 12.544 -12.678 1.00 87.31 91 PHE A CA 1
ATOM 732 C C . PHE A 1 91 ? 19.767 12.894 -13.205 1.00 87.31 91 PHE A C 1
ATOM 734 O O . PHE A 1 91 ? 19.595 13.873 -13.930 1.00 87.31 91 PHE A O 1
ATOM 741 N N . CYS A 1 92 ? 18.746 12.086 -12.905 1.00 85.69 92 CYS A N 1
ATOM 742 C CA . CYS A 1 92 ? 17.418 12.240 -13.492 1.00 85.69 92 CYS A CA 1
ATOM 743 C C . CYS A 1 92 ? 16.522 13.146 -12.638 1.00 85.69 92 CYS A C 1
ATOM 745 O O . CYS A 1 92 ? 16.019 12.739 -11.596 1.00 85.69 92 CYS A O 1
ATOM 747 N N . THR A 1 93 ? 16.223 14.344 -13.138 1.00 84.81 93 THR A N 1
ATOM 748 C CA . THR A 1 93 ? 15.325 15.307 -12.470 1.00 84.81 93 THR A CA 1
ATOM 749 C C . THR A 1 93 ? 13.861 14.861 -12.414 1.00 84.81 93 THR A C 1
ATOM 751 O O . THR A 1 93 ? 13.092 15.358 -11.600 1.00 84.81 93 THR A O 1
ATOM 754 N N . ILE A 1 94 ? 13.471 13.905 -13.262 1.00 82.38 94 ILE A N 1
ATOM 755 C CA . ILE A 1 94 ? 12.130 13.297 -13.303 1.00 82.38 94 ILE A CA 1
ATOM 756 C C . ILE A 1 94 ? 12.136 11.858 -12.762 1.00 82.38 94 ILE A C 1
ATOM 758 O O . ILE A 1 94 ? 11.293 11.028 -13.135 1.00 82.38 94 ILE A O 1
ATOM 762 N N . PHE A 1 95 ? 13.129 11.528 -11.930 1.00 82.25 95 PHE A N 1
ATOM 763 C CA . PHE A 1 95 ? 13.215 10.223 -11.298 1.00 82.25 95 PHE A CA 1
ATOM 764 C C . PHE A 1 95 ? 11.986 9.969 -10.412 1.00 82.25 95 PHE A C 1
ATOM 766 O O . PHE A 1 95 ? 11.487 10.854 -9.727 1.00 82.25 95 PHE A O 1
ATOM 773 N N . CYS A 1 96 ? 11.475 8.744 -10.449 1.00 83.62 96 CYS A N 1
ATOM 774 C CA . CYS A 1 96 ? 10.276 8.328 -9.746 1.00 83.62 96 CYS A CA 1
ATOM 775 C C . CYS A 1 96 ? 10.569 6.963 -9.142 1.00 83.62 96 CYS A C 1
ATOM 777 O O . CYS A 1 96 ? 10.749 5.982 -9.866 1.00 83.62 96 CYS A O 1
ATOM 779 N N . GLU A 1 97 ? 10.650 6.916 -7.819 1.00 84.69 97 GLU A N 1
ATOM 780 C CA . GLU A 1 97 ? 10.953 5.700 -7.057 1.00 84.69 97 GLU A CA 1
ATOM 781 C C . GLU A 1 97 ? 9.745 4.770 -6.947 1.00 84.69 97 GLU A C 1
ATOM 783 O O . GLU A 1 97 ? 9.884 3.560 -6.779 1.00 84.69 97 GLU A O 1
ATOM 788 N N . THR A 1 98 ? 8.540 5.321 -7.069 1.00 89.00 98 THR A N 1
ATOM 789 C CA . THR A 1 98 ? 7.298 4.603 -6.805 1.00 89.00 98 THR A CA 1
ATOM 790 C C . THR A 1 98 ? 6.682 4.033 -8.078 1.00 89.00 98 THR A C 1
ATOM 792 O O . THR A 1 98 ? 6.634 4.701 -9.112 1.00 89.00 98 THR A O 1
ATOM 795 N N . PRO A 1 99 ? 6.168 2.793 -8.054 1.00 91.12 99 PRO A N 1
ATOM 796 C CA . PRO A 1 99 ? 5.591 2.183 -9.239 1.00 91.12 99 PRO A CA 1
ATOM 797 C C . PRO A 1 99 ? 4.383 2.951 -9.762 1.00 91.12 99 PRO A C 1
ATOM 799 O O . PRO A 1 99 ? 3.435 3.234 -9.029 1.00 91.12 99 PRO A O 1
ATOM 802 N N . THR A 1 100 ? 4.367 3.212 -11.070 1.00 89.38 100 THR A N 1
ATOM 803 C CA . THR A 1 100 ? 3.248 3.894 -11.732 1.00 89.38 100 THR A CA 1
ATOM 804 C C . THR A 1 100 ? 2.555 2.955 -12.713 1.00 89.38 100 THR A C 1
ATOM 806 O O . THR A 1 100 ? 3.042 2.702 -13.817 1.00 89.38 100 THR A O 1
ATOM 809 N N . CYS A 1 101 ? 1.393 2.431 -12.330 1.00 91.00 101 CYS A N 1
ATOM 810 C CA . CYS A 1 101 ? 0.539 1.637 -13.208 1.00 91.00 101 CYS A CA 1
ATOM 811 C C . CYS A 1 101 ? -0.940 1.776 -12.815 1.00 91.00 101 CYS A C 1
ATOM 813 O O . CYS A 1 101 ? -1.293 2.457 -11.849 1.00 91.00 101 CYS A O 1
ATOM 815 N N . LYS A 1 102 ? -1.841 1.117 -13.556 1.00 92.06 102 LYS A N 1
ATOM 816 C CA . LYS A 1 102 ? -3.285 1.155 -13.260 1.00 92.06 102 LYS A CA 1
ATOM 817 C C . LYS A 1 102 ? -3.601 0.677 -11.836 1.00 92.06 102 LYS A C 1
ATOM 819 O O . LYS A 1 102 ? -4.463 1.259 -11.192 1.00 92.06 102 LYS A O 1
ATOM 824 N N . ARG A 1 103 ? -2.880 -0.334 -11.336 1.00 93.38 103 ARG A N 1
ATOM 825 C CA . ARG A 1 103 ? -3.088 -0.897 -9.991 1.00 93.38 103 ARG A CA 1
ATOM 826 C C . ARG A 1 103 ? -2.567 -0.018 -8.863 1.00 93.38 103 ARG A C 1
ATOM 828 O O . ARG A 1 103 ? -3.036 -0.180 -7.753 1.00 93.38 103 ARG A O 1
ATOM 835 N N . THR A 1 104 ? -1.602 0.866 -9.115 1.00 92.88 104 THR A N 1
ATOM 836 C CA . THR A 1 104 ? -1.080 1.784 -8.086 1.00 92.88 104 THR A CA 1
ATOM 837 C C . THR A 1 104 ? -1.798 3.131 -8.099 1.00 92.88 104 THR A C 1
ATOM 839 O O . THR A 1 104 ? -1.780 3.852 -7.112 1.00 92.88 104 THR A O 1
ATOM 842 N N . THR A 1 105 ? -2.494 3.451 -9.194 1.00 92.38 105 THR A N 1
ATOM 843 C CA . THR A 1 105 ? -3.306 4.674 -9.342 1.00 92.38 105 THR A CA 1
ATOM 844 C C . THR A 1 105 ? -4.790 4.459 -9.036 1.00 92.38 105 THR A C 1
ATOM 846 O O . THR A 1 105 ? -5.508 5.409 -8.725 1.00 92.38 105 THR A O 1
ATOM 849 N N . ARG A 1 106 ? -5.273 3.215 -9.096 1.00 93.81 106 ARG A N 1
ATOM 850 C CA . ARG A 1 106 ? -6.635 2.816 -8.719 1.00 93.81 106 ARG A CA 1
ATOM 851 C C . ARG A 1 106 ? -6.578 1.663 -7.727 1.00 93.81 106 ARG A C 1
ATOM 853 O O . ARG A 1 106 ? -5.558 0.992 -7.629 1.00 93.81 106 ARG A O 1
ATOM 860 N N . PHE A 1 107 ? -7.682 1.423 -7.018 1.00 95.00 107 PHE A N 1
ATOM 861 C CA . PHE A 1 107 ? -7.805 0.255 -6.144 1.00 95.00 107 PHE A CA 1
ATOM 862 C C . PHE A 1 107 ? -7.357 -1.017 -6.901 1.00 95.00 107 PHE A C 1
ATOM 864 O O . PHE A 1 107 ? -7.758 -1.180 -8.059 1.00 95.00 107 PHE A O 1
ATOM 871 N N . PRO A 1 108 ? -6.520 -1.883 -6.299 1.00 96.38 108 PRO A N 1
ATOM 872 C CA . PRO A 1 108 ? -6.209 -1.964 -4.865 1.00 96.38 108 PRO A CA 1
ATOM 873 C C . PRO A 1 108 ? -5.023 -1.134 -4.353 1.00 96.38 108 PRO A C 1
ATOM 875 O O . PRO A 1 108 ? -4.689 -1.254 -3.182 1.00 96.38 108 PRO A O 1
ATOM 878 N N . TYR A 1 109 ? -4.378 -0.300 -5.173 1.00 97.12 109 TYR A N 1
ATOM 879 C CA . TYR A 1 109 ? -3.153 0.458 -4.835 1.00 97.12 109 TYR A CA 1
ATOM 880 C C . TYR A 1 109 ? -1.896 -0.396 -4.595 1.00 97.12 109 TYR A C 1
ATOM 882 O O . TYR A 1 109 ? -0.786 0.132 -4.576 1.00 97.12 109 TYR A O 1
ATOM 890 N N . VAL A 1 110 ? -2.051 -1.718 -4.486 1.00 97.62 110 VAL A N 1
ATOM 891 C CA . VAL A 1 110 ? -0.993 -2.668 -4.136 1.00 97.62 110 VAL A CA 1
ATOM 892 C C . VAL A 1 110 ? -0.833 -3.795 -5.165 1.00 97.62 110 VAL A C 1
ATOM 894 O O . VAL A 1 110 ? -1.661 -4.038 -6.052 1.00 97.62 110 VAL A O 1
ATOM 897 N N . CYS A 1 111 ? 0.283 -4.501 -5.049 1.00 97.38 111 CYS A N 1
ATOM 898 C CA . CYS A 1 111 ? 0.747 -5.574 -5.916 1.00 97.38 111 CYS A CA 1
ATOM 899 C C . CYS A 1 111 ? 0.498 -6.976 -5.339 1.00 97.38 111 CYS A C 1
ATOM 901 O O . CYS A 1 111 ? 0.910 -7.939 -5.987 1.00 97.38 111 CYS A O 1
ATOM 903 N N . ASN A 1 112 ? -0.166 -7.092 -4.179 1.00 97.62 112 ASN A N 1
ATOM 904 C CA . ASN A 1 112 ? -0.495 -8.346 -3.487 1.00 97.62 112 ASN A CA 1
ATOM 905 C C . ASN A 1 112 ? -0.914 -9.463 -4.465 1.00 97.62 112 ASN A C 1
ATOM 907 O O . ASN A 1 112 ? -0.166 -10.429 -4.620 1.00 97.62 112 ASN A O 1
ATOM 911 N N . ALA A 1 113 ? -1.986 -9.255 -5.237 1.00 97.31 113 ALA A N 1
ATOM 912 C CA . ALA A 1 113 ? -2.463 -10.180 -6.275 1.00 97.31 113 ALA A CA 1
ATOM 913 C C . ALA A 1 113 ? -2.184 -9.737 -7.730 1.00 97.31 113 ALA A C 1
ATOM 915 O O . ALA A 1 113 ? -2.919 -10.077 -8.652 1.00 97.31 113 ALA A O 1
ATOM 916 N N . CYS A 1 114 ? -1.142 -8.937 -7.981 1.00 96.25 114 CYS A N 1
ATOM 917 C CA . CYS A 1 114 ? -0.843 -8.49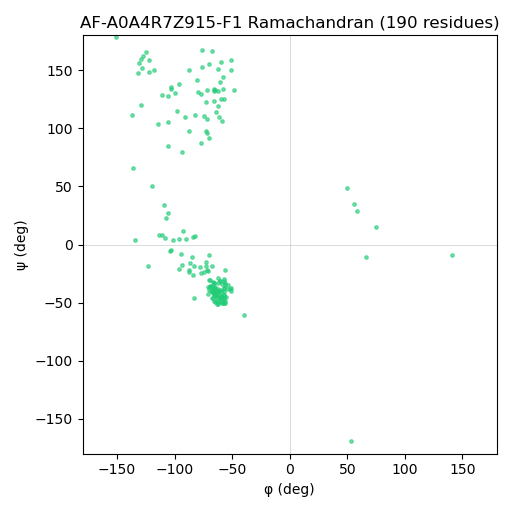7 -9.350 1.00 96.25 114 CYS A CA 1
ATOM 918 C C . CYS A 1 114 ? -0.428 -9.686 -10.245 1.00 96.25 114 CYS A C 1
ATOM 920 O O . CYS A 1 114 ? 0.557 -10.362 -9.944 1.00 96.25 114 CYS A O 1
ATOM 922 N N . SER A 1 115 ? -1.125 -9.898 -11.369 1.00 94.94 115 SER A N 1
ATOM 923 C CA . SER A 1 115 ? -0.822 -10.956 -12.352 1.00 94.94 115 SER A CA 1
ATOM 924 C C . SER A 1 115 ? 0.608 -10.858 -12.884 1.00 94.94 115 SER A C 1
ATOM 926 O O . SER A 1 115 ? 1.348 -11.838 -12.928 1.00 94.94 115 SER A O 1
ATOM 928 N N . ASP A 1 116 ? 1.035 -9.634 -13.185 1.00 92.50 116 ASP A N 1
ATOM 929 C CA . ASP A 1 116 ? 2.317 -9.361 -13.832 1.00 92.50 116 ASP A CA 1
ATOM 930 C C . ASP A 1 116 ? 3.463 -9.303 -12.809 1.00 92.50 116 ASP A C 1
ATOM 932 O O . ASP A 1 116 ? 4.588 -8.933 -13.141 1.00 92.50 116 ASP A O 1
ATOM 936 N N . ARG A 1 117 ? 3.212 -9.630 -11.531 1.00 91.62 117 ARG A N 1
ATOM 937 C CA . ARG A 1 117 ? 4.155 -9.416 -10.418 1.00 91.62 117 ARG A CA 1
ATOM 938 C C . ARG A 1 117 ? 5.525 -10.049 -10.660 1.00 91.62 117 ARG A C 1
ATOM 940 O O . ARG A 1 117 ? 6.532 -9.452 -10.271 1.00 91.62 117 ARG A O 1
ATOM 947 N N . LYS A 1 118 ? 5.562 -11.235 -11.277 1.00 89.38 118 LYS A N 1
ATOM 948 C CA . LYS A 1 118 ? 6.802 -11.981 -11.562 1.00 89.38 118 LYS A CA 1
ATOM 949 C C . LYS A 1 118 ? 7.663 -11.264 -12.609 1.00 89.38 118 LYS A C 1
ATOM 951 O O . LYS A 1 118 ? 8.859 -11.067 -12.399 1.00 89.38 118 LYS A O 1
ATOM 956 N N . GLU A 1 119 ? 7.043 -10.815 -13.694 1.00 89.94 119 GLU A N 1
ATOM 957 C CA . GLU A 1 119 ? 7.725 -10.185 -14.830 1.00 89.94 119 GLU A CA 1
ATOM 958 C C . GLU A 1 119 ? 7.970 -8.684 -14.611 1.00 89.94 119 GLU A C 1
ATOM 960 O O . GLU A 1 119 ? 8.936 -8.114 -15.123 1.00 89.94 119 GLU A O 1
ATOM 965 N N . CYS A 1 120 ? 7.143 -8.040 -13.784 1.00 89.12 120 CYS A N 1
ATOM 966 C CA . CYS A 1 120 ? 7.230 -6.622 -13.471 1.00 89.12 120 CYS A CA 1
ATOM 967 C C . CYS A 1 120 ? 8.536 -6.286 -12.736 1.00 89.12 120 CYS A C 1
ATOM 969 O O . CYS A 1 120 ? 8.779 -6.696 -11.586 1.00 89.12 120 CYS A O 1
ATOM 971 N N . LYS A 1 121 ? 9.382 -5.506 -13.417 1.00 86.50 121 LYS A N 1
ATOM 972 C CA . LYS A 1 121 ? 10.694 -5.070 -12.925 1.00 86.50 121 LYS A CA 1
ATOM 973 C C . LYS A 1 121 ? 10.646 -3.791 -12.077 1.00 86.50 121 LYS A C 1
ATOM 975 O O . LYS A 1 121 ? 11.591 -3.551 -11.330 1.00 86.50 121 LYS A O 1
ATOM 980 N N . SE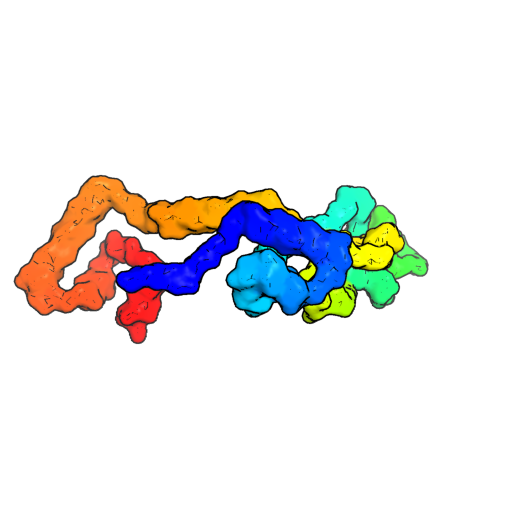R A 1 122 ? 9.548 -3.032 -12.129 1.00 90.38 122 SER A N 1
ATOM 981 C CA . SER A 1 122 ? 9.340 -1.879 -11.247 1.00 90.38 122 SER A CA 1
ATOM 982 C C . SER A 1 122 ? 9.352 -2.291 -9.764 1.00 90.38 122 SER A C 1
ATOM 984 O O . SER A 1 122 ? 9.063 -3.458 -9.440 1.00 90.38 122 SER A O 1
ATOM 986 N N . PRO A 1 123 ? 9.641 -1.337 -8.858 1.00 92.81 123 PRO A N 1
ATOM 987 C CA . PRO A 1 123 ? 9.326 -1.471 -7.439 1.00 92.81 123 PRO A CA 1
ATOM 988 C C . PRO A 1 123 ? 7.865 -1.873 -7.223 1.00 92.81 123 PRO A C 1
ATOM 990 O O . PRO A 1 123 ? 7.030 -1.719 -8.116 1.00 92.81 123 PRO A O 1
ATOM 993 N N . LYS A 1 124 ? 7.547 -2.443 -6.067 1.00 94.25 124 LYS A N 1
ATOM 994 C CA . LYS A 1 124 ? 6.215 -2.986 -5.785 1.00 94.25 124 LYS A CA 1
ATOM 995 C C . LYS A 1 124 ? 5.632 -2.318 -4.561 1.00 94.25 124 LYS A C 1
ATOM 997 O O . LYS A 1 124 ? 6.355 -1.944 -3.651 1.00 94.25 124 LYS A O 1
ATOM 1002 N N . PHE A 1 125 ? 4.318 -2.194 -4.551 1.00 96.94 125 PHE A N 1
ATOM 1003 C CA . PHE A 1 125 ? 3.580 -1.780 -3.372 1.00 96.94 125 PHE A CA 1
ATOM 1004 C C . PHE A 1 125 ? 2.923 -2.993 -2.742 1.00 96.94 125 PHE A C 1
ATOM 1006 O O . PHE A 1 125 ? 2.317 -3.782 -3.456 1.00 96.94 125 PHE A O 1
ATOM 1013 N N . PHE A 1 126 ? 3.020 -3.151 -1.431 1.00 97.75 126 PHE A N 1
ATOM 1014 C CA . PHE A 1 126 ? 2.352 -4.229 -0.710 1.00 97.75 126 PHE A CA 1
ATOM 1015 C C . PHE A 1 126 ? 1.622 -3.692 0.507 1.00 97.75 126 PHE A C 1
ATOM 1017 O O . PHE A 1 126 ? 2.072 -2.742 1.140 1.00 97.75 126 PHE A O 1
ATOM 1024 N N . TYR A 1 127 ? 0.506 -4.331 0.834 1.00 98.44 127 TYR A N 1
ATOM 1025 C CA . TYR A 1 127 ? -0.105 -4.224 2.149 1.00 98.44 127 TYR A CA 1
ATOM 1026 C C . TYR A 1 127 ? 0.277 -5.462 2.960 1.00 98.44 127 TYR A C 1
ATOM 1028 O O . TYR A 1 127 ? 0.140 -6.580 2.458 1.00 98.44 127 TYR A O 1
ATOM 1036 N N . ASN A 1 128 ? 0.751 -5.247 4.186 1.00 98.38 128 ASN A N 1
ATOM 1037 C CA . ASN A 1 128 ? 1.085 -6.295 5.146 1.00 98.38 128 ASN A CA 1
ATOM 1038 C C . ASN A 1 128 ? 0.403 -5.974 6.483 1.00 98.38 128 ASN A C 1
ATOM 1040 O O . ASN A 1 128 ? 0.652 -4.920 7.074 1.00 98.38 128 ASN A O 1
ATOM 1044 N N . HIS A 1 129 ? -0.454 -6.876 6.954 1.00 98.12 129 HIS A N 1
ATOM 1045 C CA . HIS A 1 129 ? -1.304 -6.672 8.119 1.00 98.12 129 HIS A CA 1
ATOM 1046 C C . HIS A 1 129 ? -0.484 -6.467 9.394 1.00 98.12 129 HIS A C 1
ATOM 1048 O O . HIS A 1 129 ? -0.843 -5.628 10.218 1.00 98.12 129 HIS A O 1
ATOM 1054 N N . HIS A 1 130 ? 0.625 -7.201 9.541 1.00 97.88 130 HIS A N 1
ATOM 1055 C CA . HIS A 1 130 ? 1.462 -7.157 10.733 1.00 97.88 130 HIS A CA 1
ATOM 1056 C C . HIS A 1 130 ? 2.122 -5.786 10.874 1.00 97.88 130 HIS A C 1
ATOM 1058 O O . HIS A 1 130 ? 2.006 -5.144 11.918 1.00 97.88 130 HIS A O 1
ATOM 1064 N N . LEU A 1 131 ? 2.729 -5.299 9.790 1.00 97.75 131 LEU A N 1
ATOM 1065 C CA . LEU A 1 131 ? 3.363 -3.982 9.750 1.00 97.75 131 LEU A CA 1
ATOM 1066 C C . LEU A 1 131 ? 2.334 -2.852 9.890 1.00 97.75 131 LEU A C 1
ATOM 1068 O O . LEU A 1 131 ? 2.562 -1.915 10.651 1.00 97.75 131 LEU A O 1
ATOM 1072 N N . ALA A 1 132 ? 1.166 -2.969 9.249 1.00 97.00 132 ALA A N 1
ATOM 1073 C CA . ALA A 1 132 ? 0.075 -2.007 9.418 1.00 97.00 132 ALA A CA 1
ATOM 1074 C C . ALA A 1 132 ? -0.441 -1.961 10.869 1.00 97.00 132 ALA A C 1
ATOM 1076 O O . ALA A 1 132 ? -0.729 -0.894 11.415 1.00 97.00 132 ALA A O 1
ATOM 1077 N N . HIS A 1 133 ? -0.553 -3.117 11.529 1.00 97.12 133 HIS A N 1
ATOM 1078 C CA . HIS A 1 133 ? -0.989 -3.183 12.919 1.00 97.12 133 HIS A CA 1
ATOM 1079 C C . HIS A 1 133 ? 0.068 -2.641 13.891 1.00 97.12 133 HIS A C 1
ATOM 1081 O O . HIS A 1 133 ? -0.289 -1.990 14.880 1.00 97.12 133 HIS A O 1
ATOM 1087 N N . GLN A 1 134 ? 1.350 -2.885 13.609 1.00 95.56 134 GLN A N 1
ATOM 1088 C CA . GLN A 1 134 ? 2.465 -2.325 14.364 1.00 95.56 134 GLN A CA 1
ATOM 1089 C C . GLN A 1 134 ? 2.491 -0.793 14.260 1.00 95.56 134 GLN A C 1
ATOM 1091 O O . GLN A 1 134 ? 2.445 -0.134 15.298 1.00 95.56 134 GLN A O 1
ATOM 1096 N N . ASP A 1 135 ? 2.444 -0.231 13.047 1.00 93.69 135 ASP A N 1
ATOM 1097 C CA . ASP A 1 135 ? 2.402 1.226 12.828 1.00 93.69 135 ASP A CA 1
ATOM 1098 C C . ASP A 1 135 ? 1.202 1.875 13.537 1.00 93.69 135 ASP A C 1
ATOM 1100 O O . ASP A 1 135 ? 1.318 2.906 14.203 1.00 93.69 135 ASP A O 1
ATOM 1104 N N . TYR A 1 136 ? 0.037 1.223 13.491 1.00 91.25 136 TYR A N 1
ATOM 1105 C CA . TYR A 1 136 ? -1.141 1.667 14.233 1.00 91.25 136 TYR A CA 1
ATOM 1106 C C . TYR A 1 136 ? -0.903 1.715 15.753 1.00 91.25 136 TYR A C 1
ATOM 1108 O O . TYR A 1 136 ? -1.289 2.691 16.407 1.00 91.25 136 TYR A O 1
ATOM 1116 N N . LYS A 1 137 ? -0.276 0.682 16.331 1.00 90.88 137 LYS A N 1
ATOM 1117 C CA . LYS A 1 137 ? 0.054 0.637 17.766 1.00 90.88 137 LYS A CA 1
ATOM 1118 C C . LYS A 1 137 ? 1.064 1.716 18.144 1.00 90.88 137 LYS A C 1
ATOM 1120 O O . LYS A 1 137 ? 0.872 2.381 19.163 1.00 90.88 137 LYS A O 1
ATOM 1125 N N . GLU A 1 138 ? 2.094 1.906 17.328 1.00 89.06 138 GLU A N 1
ATOM 1126 C CA . GLU A 1 138 ? 3.114 2.939 17.520 1.00 89.06 138 GLU A CA 1
ATOM 1127 C C . GLU A 1 138 ? 2.500 4.339 17.437 1.00 89.06 138 GLU A C 1
ATOM 1129 O O . GLU A 1 138 ? 2.645 5.126 18.372 1.00 89.06 138 GLU A O 1
ATOM 1134 N N . THR A 1 139 ? 1.701 4.613 16.403 1.00 84.69 139 THR A N 1
ATOM 1135 C CA . THR A 1 139 ? 0.972 5.880 16.241 1.00 84.69 139 THR A CA 1
ATOM 1136 C C . THR A 1 139 ? 0.074 6.164 17.444 1.00 84.69 139 THR A C 1
ATOM 1138 O O . THR A 1 139 ? 0.053 7.283 17.957 1.00 84.69 139 THR A O 1
ATOM 1141 N N . ILE A 1 140 ? -0.658 5.158 17.939 1.00 83.00 140 ILE A N 1
ATOM 1142 C CA . ILE A 1 140 ? -1.477 5.321 19.145 1.00 83.00 140 ILE A CA 1
ATOM 1143 C C . ILE A 1 140 ? -0.615 5.615 20.363 1.00 83.00 140 ILE A C 1
ATOM 1145 O O . ILE A 1 140 ? -0.974 6.493 21.148 1.00 83.00 140 ILE A O 1
ATOM 1149 N N . SER A 1 141 ? 0.495 4.901 20.529 1.00 76.12 141 SER A N 1
ATOM 1150 C CA . SER A 1 141 ? 1.428 5.135 21.627 1.00 76.12 141 SER A CA 1
ATOM 1151 C C . SER A 1 141 ? 1.926 6.582 21.609 1.00 76.12 141 SER A C 1
ATOM 1153 O O . SER A 1 141 ? 1.752 7.296 22.593 1.00 76.12 141 SER A O 1
ATOM 1155 N N . ILE A 1 142 ? 2.403 7.060 20.456 1.00 71.50 142 ILE A N 1
ATOM 1156 C CA . ILE A 1 142 ? 2.861 8.442 20.251 1.00 71.50 142 ILE A CA 1
ATOM 1157 C C . ILE A 1 142 ? 1.735 9.443 20.532 1.00 71.50 142 ILE A C 1
ATOM 1159 O O . ILE A 1 142 ? 1.940 10.407 21.266 1.00 71.50 142 ILE A O 1
ATOM 1163 N N . SER A 1 143 ? 0.520 9.189 20.037 1.00 68.81 143 SER A N 1
ATOM 1164 C CA . SER A 1 143 ? -0.626 10.075 20.284 1.00 68.81 143 SER A CA 1
ATOM 1165 C C . SER A 1 143 ? -0.998 10.180 21.768 1.00 68.81 143 SER A C 1
ATOM 1167 O O . SER A 1 143 ? -1.424 11.238 22.223 1.00 68.81 143 SER A O 1
ATOM 1169 N N . LYS A 1 144 ? -0.807 9.096 22.534 1.00 65.19 144 LYS A N 1
ATOM 1170 C CA . LYS A 1 144 ? -1.086 9.032 23.976 1.00 65.19 144 LYS A CA 1
ATOM 1171 C C . LYS A 1 144 ? 0.043 9.585 24.834 1.00 65.19 144 LYS A C 1
ATOM 1173 O O . LYS A 1 144 ? -0.194 9.872 26.003 1.00 65.19 144 LYS A O 1
ATOM 1178 N N . ILE A 1 145 ? 1.253 9.700 24.290 1.00 65.25 145 ILE A N 1
ATOM 1179 C CA . ILE A 1 145 ? 2.373 10.299 25.014 1.00 65.25 145 ILE A CA 1
ATOM 1180 C C . ILE A 1 145 ? 2.074 11.776 25.287 1.00 65.25 145 ILE A C 1
ATOM 1182 O O . ILE A 1 145 ? 2.320 12.212 26.406 1.00 65.25 145 ILE A O 1
ATOM 1186 N N . GLY A 1 146 ? 1.457 12.509 24.351 1.00 60.25 146 GLY A N 1
ATOM 1187 C CA . GLY A 1 146 ? 1.155 13.932 24.535 1.00 60.25 146 GLY A CA 1
ATOM 1188 C C . GLY A 1 146 ? 2.393 14.756 24.923 1.00 60.25 146 GLY A C 1
ATOM 1189 O O . GLY A 1 146 ? 3.527 14.277 24.883 1.00 60.25 146 GLY A O 1
ATOM 1190 N N . LEU A 1 147 ? 2.193 16.011 25.323 1.00 59.56 147 LEU A N 1
ATOM 1191 C CA . LEU A 1 147 ? 3.229 16.753 26.040 1.00 59.56 147 LEU A CA 1
ATOM 1192 C C . LEU A 1 147 ? 3.303 16.178 27.458 1.00 59.56 147 LEU A C 1
ATOM 1194 O O . LEU A 1 147 ? 2.480 16.505 28.313 1.00 59.56 147 LEU A O 1
ATOM 1198 N N . LYS A 1 148 ? 4.250 15.269 27.708 1.00 59.97 148 LYS A N 1
ATOM 1199 C CA . LYS A 1 148 ? 4.551 14.833 29.074 1.00 59.97 148 LYS A CA 1
ATOM 1200 C C . LYS A 1 148 ? 5.257 15.972 29.797 1.00 59.97 148 LYS A C 1
ATOM 1202 O O . LYS A 1 148 ? 6.469 16.116 29.681 1.00 59.97 148 LYS A O 1
ATOM 1207 N N . TYR A 1 149 ? 4.505 16.763 30.549 1.00 64.94 149 TYR A N 1
ATOM 1208 C CA . TYR A 1 149 ? 5.099 17.651 31.537 1.00 64.94 149 TYR A CA 1
ATOM 1209 C C . TYR A 1 149 ? 5.507 16.832 32.759 1.00 64.94 149 TYR A C 1
ATOM 1211 O O . TYR A 1 149 ? 4.713 16.056 33.296 1.00 64.94 149 TYR A O 1
ATOM 1219 N N . ASP A 1 150 ? 6.745 17.003 33.207 1.00 72.94 150 ASP A N 1
ATOM 1220 C CA . ASP A 1 150 ? 7.145 16.563 34.537 1.00 72.94 150 ASP A CA 1
ATOM 1221 C C . ASP A 1 150 ? 6.429 17.401 35.617 1.00 72.94 150 ASP A C 1
ATOM 1223 O O . ASP A 1 150 ? 5.834 18.448 35.340 1.00 72.94 150 ASP A O 1
ATOM 1227 N N . GLN A 1 151 ? 6.480 16.941 36.868 1.00 72.62 151 GLN A N 1
ATOM 1228 C CA . GLN A 1 151 ? 5.770 17.578 37.979 1.00 72.62 151 GLN A CA 1
ATOM 1229 C C . GLN A 1 151 ? 6.177 19.047 38.188 1.00 72.62 151 GLN A C 1
ATOM 1231 O O . GLN A 1 151 ? 5.328 19.869 38.527 1.00 72.62 151 GLN A O 1
ATOM 1236 N N . VAL A 1 152 ? 7.441 19.402 37.937 1.00 76.12 152 VAL A N 1
ATOM 1237 C CA . VAL A 1 152 ? 7.935 20.782 38.059 1.00 76.12 152 VAL A CA 1
ATOM 1238 C C . VAL A 1 152 ? 7.364 21.646 36.937 1.00 76.12 152 VAL A C 1
ATOM 1240 O O . VAL A 1 152 ? 6.912 22.765 37.185 1.00 76.12 152 VAL A O 1
ATOM 1243 N N . SER A 1 153 ? 7.334 21.127 35.713 1.00 74.88 153 SER A N 1
ATOM 1244 C CA . SER A 1 153 ? 6.742 21.821 34.564 1.00 74.88 153 SER A CA 1
ATOM 1245 C C . SER A 1 153 ? 5.228 22.026 34.715 1.00 74.88 153 SER A C 1
ATOM 1247 O O . 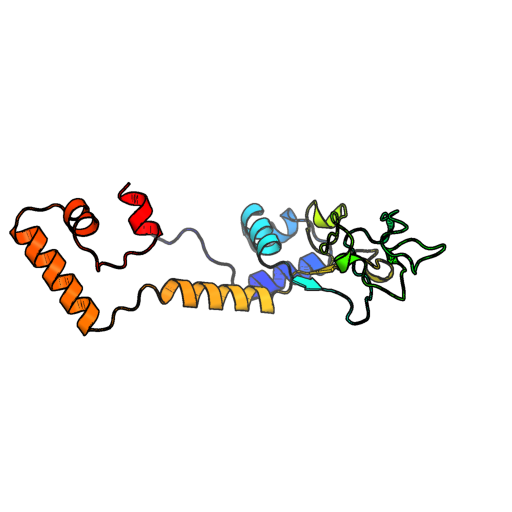SER A 1 153 ? 4.725 23.102 34.390 1.00 74.88 153 SER A O 1
ATOM 1249 N N . LEU A 1 154 ? 4.506 21.050 35.283 1.00 78.00 154 LEU A N 1
ATOM 1250 C CA . LEU A 1 154 ? 3.079 21.189 35.606 1.00 78.00 154 LEU A CA 1
ATOM 1251 C C . LEU A 1 154 ? 2.816 22.258 36.669 1.00 78.00 154 LEU A C 1
ATOM 1253 O O . LEU A 1 154 ? 1.878 23.039 36.522 1.00 78.00 154 LEU A O 1
ATOM 1257 N N . LEU A 1 155 ? 3.635 22.315 37.722 1.00 81.81 155 LEU A N 1
ATOM 1258 C CA . LEU A 1 155 ? 3.494 23.331 38.768 1.00 81.81 155 LEU A CA 1
ATOM 1259 C C . LEU A 1 155 ? 3.731 24.737 38.213 1.00 81.81 155 LEU A C 1
ATOM 1261 O O . LEU A 1 155 ? 2.923 25.628 38.465 1.00 81.81 155 LEU A O 1
ATOM 1265 N N . LYS A 1 156 ? 4.760 24.914 37.375 1.00 81.88 156 LYS A N 1
ATOM 1266 C CA . LYS A 1 156 ? 5.022 26.189 36.690 1.00 81.88 156 LYS A CA 1
ATOM 1267 C C . LYS A 1 156 ? 3.853 26.614 35.806 1.00 81.88 156 LYS A C 1
ATOM 1269 O O . LYS A 1 156 ? 3.443 27.771 35.839 1.00 81.88 156 LYS A O 1
ATOM 1274 N N . LEU A 1 157 ? 3.289 25.684 35.035 1.00 81.56 157 LEU A N 1
ATOM 1275 C CA . LEU A 1 157 ? 2.089 25.952 34.240 1.00 81.56 157 LEU A CA 1
ATOM 1276 C C . LEU A 1 157 ? 0.908 26.366 35.117 1.00 81.56 157 LEU A C 1
ATOM 1278 O O . LEU A 1 157 ? 0.235 27.349 34.810 1.00 81.56 157 LEU A O 1
ATOM 1282 N N . ASN A 1 158 ? 0.676 25.646 36.214 1.00 83.62 158 ASN A N 1
ATOM 1283 C CA . ASN A 1 158 ? -0.413 25.948 37.132 1.00 83.62 158 ASN A CA 1
ATOM 1284 C C . ASN A 1 158 ? -0.259 27.335 37.769 1.00 83.62 158 ASN A C 1
ATOM 1286 O O . ASN A 1 158 ? -1.243 28.066 37.877 1.00 83.62 158 ASN A O 1
ATOM 1290 N N . GLU A 1 159 ? 0.958 27.721 38.154 1.00 86.38 159 GLU A N 1
ATOM 1291 C CA . GLU A 1 159 ? 1.251 29.053 38.687 1.00 86.38 159 GLU A CA 1
ATOM 1292 C C . GLU A 1 159 ? 0.954 30.149 37.662 1.00 86.38 159 GLU A C 1
ATOM 1294 O O . GLU A 1 159 ? 0.224 31.089 37.979 1.00 86.38 159 GLU A O 1
ATOM 1299 N N . ILE A 1 160 ? 1.445 29.996 36.427 1.00 84.56 160 ILE A N 1
ATOM 1300 C CA . ILE A 1 160 ? 1.239 30.974 35.350 1.00 84.56 160 ILE A CA 1
ATOM 1301 C C . ILE A 1 160 ? -0.255 31.154 35.054 1.00 84.56 160 ILE A C 1
ATOM 1303 O O . ILE A 1 160 ? -0.738 32.284 34.950 1.00 84.56 160 ILE A O 1
ATOM 1307 N N . VAL A 1 161 ? -0.999 30.049 34.938 1.00 85.81 161 VAL A N 1
ATOM 1308 C CA . VAL A 1 161 ? -2.444 30.096 34.677 1.00 85.81 161 VAL A CA 1
ATOM 1309 C C . VAL A 1 161 ? -3.186 30.705 35.868 1.00 85.81 161 VAL A C 1
ATOM 1311 O O . VAL A 1 161 ? -4.007 31.600 35.680 1.00 85.81 161 VAL A O 1
ATOM 1314 N N . SER A 1 162 ? -2.867 30.289 37.096 1.00 89.00 162 SER A N 1
ATOM 1315 C CA . SER A 1 162 ? -3.525 30.793 38.310 1.00 89.00 162 SER A CA 1
ATOM 1316 C C . SER A 1 162 ? -3.255 32.278 38.555 1.00 89.00 162 SER A C 1
ATOM 1318 O O . SER A 1 162 ? -4.125 32.995 39.046 1.00 89.00 162 SER A O 1
ATOM 1320 N N . GLU A 1 163 ? -2.051 32.766 38.256 1.00 88.00 163 GLU A N 1
ATOM 1321 C CA . GLU A 1 163 ? -1.721 34.195 38.292 1.00 88.00 163 GLU A CA 1
ATOM 1322 C C . GLU A 1 163 ? -2.517 34.973 37.238 1.00 88.00 163 GLU A C 1
ATOM 1324 O O . GLU A 1 163 ? -3.179 35.954 37.572 1.00 88.00 163 GLU A O 1
ATOM 1329 N N . GLY A 1 164 ? -2.521 34.507 35.986 1.00 86.62 164 GLY A N 1
ATOM 1330 C CA . GLY A 1 164 ? -3.248 35.163 34.902 1.00 86.62 164 GLY A CA 1
ATOM 1331 C C . GLY A 1 164 ? -4.753 35.263 35.159 1.00 86.62 164 GLY A C 1
ATOM 1332 O O . GLY A 1 164 ? -5.335 36.333 34.981 1.00 86.62 164 GLY A O 1
ATOM 1333 N N . VAL A 1 165 ? -5.366 34.183 35.653 1.00 89.88 165 VAL A N 1
ATOM 1334 C CA . VAL A 1 165 ? -6.796 34.157 35.998 1.00 89.88 165 VAL A CA 1
ATOM 1335 C C . VAL A 1 165 ? -7.101 35.095 37.168 1.00 89.88 165 VAL A C 1
ATOM 1337 O O . VAL A 1 165 ? -8.079 35.837 37.107 1.00 89.88 165 VAL A O 1
ATOM 1340 N N . ARG A 1 166 ? -6.256 35.130 38.210 1.00 90.94 166 ARG A N 1
ATOM 1341 C CA . ARG A 1 166 ? -6.413 36.086 39.327 1.00 90.94 166 ARG A CA 1
ATOM 1342 C C . ARG A 1 166 ? -6.328 37.542 38.870 1.00 90.94 166 ARG A C 1
ATOM 1344 O O . ARG A 1 166 ? -7.009 38.387 39.439 1.00 90.94 166 ARG A O 1
ATOM 1351 N N . ASN A 1 167 ? -5.552 37.813 37.824 1.00 88.56 167 ASN A N 1
ATOM 1352 C CA . ASN A 1 167 ? -5.439 39.133 37.206 1.00 88.56 167 ASN A CA 1
ATOM 1353 C C . ASN A 1 167 ? -6.570 39.439 36.201 1.00 88.56 167 ASN A C 1
ATOM 1355 O O . ASN A 1 167 ? -6.510 40.452 35.508 1.00 88.56 167 ASN A O 1
ATOM 1359 N N . GLY A 1 168 ? -7.589 38.577 36.095 1.00 86.88 168 GLY A N 1
ATOM 1360 C CA . GLY A 1 168 ? -8.748 38.777 35.220 1.00 86.88 168 GLY A CA 1
ATOM 1361 C C . GLY A 1 168 ? -8.473 38.541 33.733 1.00 86.88 168 GLY A C 1
ATOM 1362 O O . GLY A 1 168 ? -9.278 38.945 32.896 1.00 86.88 168 GLY A O 1
ATOM 1363 N N . LEU A 1 169 ? -7.350 37.905 33.379 1.00 85.12 169 LEU A N 1
ATOM 1364 C CA . LEU A 1 169 ? -7.020 37.594 31.989 1.00 85.12 169 LEU A CA 1
ATOM 1365 C C . LEU A 1 169 ? -7.764 36.337 31.521 1.00 85.12 169 LEU A C 1
ATOM 1367 O O . LEU A 1 169 ? -7.875 35.354 32.257 1.00 85.12 169 LEU A O 1
ATOM 1371 N N . SER A 1 170 ? -8.228 36.341 30.269 1.00 84.44 170 SER A N 1
ATOM 1372 C CA . SER A 1 170 ? -8.753 35.130 29.632 1.00 84.44 170 SER A CA 1
ATOM 1373 C C . SER A 1 170 ? -7.624 34.136 29.339 1.00 84.44 170 SER A C 1
ATOM 1375 O O . SER A 1 170 ? -6.464 34.519 29.169 1.00 84.44 170 SER A O 1
ATOM 1377 N N . LEU A 1 171 ? -7.957 32.845 29.238 1.00 80.38 171 LEU A N 1
ATOM 1378 C CA . LEU A 1 171 ? -6.977 31.795 28.925 1.00 80.38 171 LEU A CA 1
ATOM 1379 C C . LEU A 1 171 ? -6.243 32.056 27.600 1.00 80.38 171 LEU A C 1
ATOM 1381 O O . LEU A 1 171 ? -5.036 31.846 27.526 1.00 80.38 171 LEU A O 1
ATOM 1385 N N . GLU A 1 172 ? -6.943 32.577 26.591 1.00 79.56 172 GLU A N 1
ATOM 1386 C CA . GLU A 1 172 ? -6.364 33.004 25.308 1.00 79.56 172 GLU A CA 1
ATOM 1387 C C . GLU A 1 172 ? -5.246 34.037 25.504 1.00 79.56 172 GLU A C 1
ATOM 1389 O O . GLU A 1 172 ? -4.134 33.873 24.999 1.00 79.56 172 GLU A O 1
ATOM 1394 N N . VAL A 1 173 ? -5.514 35.071 26.304 1.00 78.38 173 VAL A N 1
ATOM 1395 C CA . VAL A 1 173 ? -4.570 36.161 26.580 1.00 78.38 173 VAL A CA 1
ATOM 1396 C C . VAL A 1 173 ? -3.386 35.675 27.421 1.00 78.38 173 VAL A C 1
ATOM 1398 O O . VAL A 1 173 ? -2.251 36.093 27.188 1.00 78.38 173 VAL A O 1
ATOM 1401 N N . ILE A 1 174 ? -3.611 34.762 28.371 1.00 81.44 174 ILE A N 1
ATOM 1402 C CA . ILE A 1 174 ? -2.545 34.149 29.184 1.00 81.44 174 ILE A CA 1
ATOM 1403 C C . ILE A 1 174 ? -1.585 33.347 28.295 1.00 81.44 174 ILE A C 1
ATOM 1405 O O . ILE A 1 174 ? -0.366 33.498 28.409 1.00 81.44 174 ILE A O 1
ATOM 1409 N N . ILE A 1 175 ? -2.136 32.536 27.389 1.00 78.31 175 ILE A N 1
ATOM 1410 C CA . ILE A 1 175 ? -1.374 31.705 26.449 1.00 78.31 175 ILE A CA 1
ATOM 1411 C C . ILE A 1 175 ? -0.595 32.573 25.451 1.00 78.31 175 ILE A C 1
ATOM 1413 O O . ILE A 1 175 ? 0.566 32.279 25.168 1.00 78.31 175 ILE A O 1
ATOM 1417 N N . ALA A 1 176 ? -1.193 33.656 24.950 1.00 72.69 176 ALA A N 1
ATOM 1418 C CA . ALA A 1 176 ? -0.544 34.561 24.001 1.00 72.69 176 ALA A CA 1
ATOM 1419 C C . ALA A 1 176 ? 0.597 35.383 24.63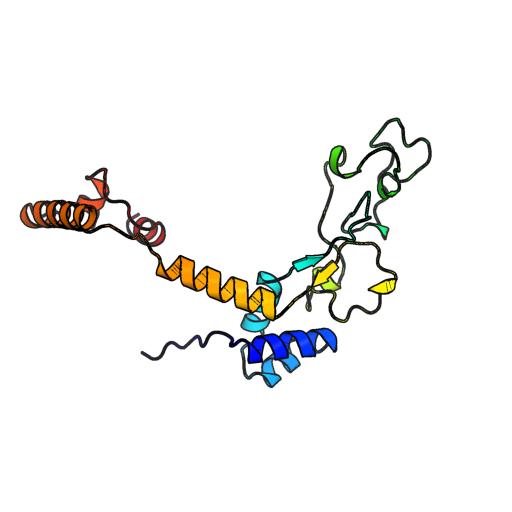0 1.00 72.69 176 ALA A C 1
ATOM 1421 O O . ALA A 1 176 ? 1.613 35.634 23.979 1.00 72.69 176 ALA A O 1
ATOM 1422 N N . ASN A 1 177 ? 0.454 35.790 25.896 1.00 68.69 177 ASN A N 1
ATOM 1423 C CA . ASN A 1 177 ? 1.396 36.706 26.545 1.00 68.69 177 ASN A CA 1
ATOM 1424 C C . ASN A 1 177 ? 2.598 36.023 27.215 1.00 68.69 177 ASN A C 1
ATOM 1426 O O . ASN A 1 177 ? 3.628 36.672 27.418 1.00 68.69 177 ASN A O 1
ATOM 1430 N N . LYS A 1 178 ? 2.512 34.740 27.595 1.00 67.00 178 LYS A N 1
ATOM 1431 C CA . LYS A 1 178 ? 3.574 34.078 28.375 1.00 67.00 178 LYS A CA 1
ATOM 1432 C C . LYS A 1 178 ? 4.395 33.107 27.519 1.00 67.00 178 LYS A C 1
ATOM 1434 O O . LYS A 1 178 ? 3.989 31.983 27.235 1.00 67.00 178 LYS A O 1
ATOM 1439 N N . LYS A 1 179 ? 5.623 33.525 27.175 1.00 57.78 179 LYS A N 1
ATOM 1440 C CA . LYS A 1 179 ? 6.665 32.654 26.600 1.00 57.78 179 LYS A CA 1
ATOM 1441 C C . LYS A 1 179 ? 7.014 31.551 27.608 1.00 57.78 179 LYS A C 1
ATOM 1443 O O . LYS A 1 179 ? 7.613 31.842 28.638 1.00 57.78 179 LYS A O 1
ATOM 1448 N N . GLY A 1 180 ? 6.637 30.306 27.319 1.00 58.97 180 GLY A N 1
ATOM 1449 C CA . GLY A 1 180 ? 6.949 29.146 28.169 1.00 58.97 180 GLY A CA 1
ATOM 1450 C C . GLY A 1 180 ? 5.831 28.109 28.288 1.00 58.97 180 GLY A C 1
ATOM 1451 O O . GLY A 1 180 ? 6.074 27.024 28.805 1.00 58.97 180 GLY A O 1
ATOM 1452 N N . ILE A 1 181 ? 4.627 28.412 27.793 1.00 66.44 181 ILE A N 1
ATOM 1453 C CA . ILE A 1 181 ? 3.540 27.434 27.693 1.00 66.44 181 ILE A CA 1
ATOM 1454 C C . ILE A 1 181 ? 3.678 26.708 26.351 1.00 66.44 181 ILE A C 1
ATOM 1456 O O . ILE A 1 181 ? 3.279 27.222 25.306 1.00 66.44 181 ILE A O 1
ATOM 1460 N N . ASP A 1 182 ? 4.286 25.526 26.370 1.00 65.25 182 ASP A N 1
ATOM 1461 C CA . ASP A 1 182 ? 4.407 24.682 25.180 1.00 65.25 182 ASP A CA 1
ATOM 1462 C C . ASP A 1 182 ? 3.074 23.980 24.913 1.00 65.25 182 ASP A C 1
ATOM 1464 O O . ASP A 1 182 ? 2.841 22.914 25.454 1.00 65.25 182 ASP A O 1
ATOM 1468 N N . ILE A 1 183 ? 2.143 24.591 24.179 1.00 65.44 183 ILE A N 1
ATOM 1469 C CA . ILE A 1 183 ? 0.841 23.974 23.876 1.00 65.44 183 ILE A CA 1
ATOM 1470 C C . ILE A 1 183 ? 0.890 23.114 22.614 1.00 65.44 183 ILE A C 1
ATOM 1472 O O . ILE A 1 183 ? 1.603 23.413 21.656 1.00 65.44 183 ILE A O 1
ATOM 1476 N N . SER A 1 184 ? 0.052 22.073 22.568 1.00 61.44 184 SER A N 1
ATOM 1477 C CA . SER A 1 184 ? -0.067 21.237 21.371 1.00 61.44 184 SER A CA 1
ATOM 1478 C C . SER A 1 184 ? -0.474 22.069 20.146 1.00 61.44 184 SER A C 1
ATOM 1480 O O . SER A 1 184 ? -1.292 22.989 20.238 1.00 61.44 184 SER A O 1
ATOM 1482 N N . MET A 1 185 ? 0.052 21.709 18.974 1.00 54.38 185 MET A N 1
ATOM 1483 C CA . MET A 1 185 ? -0.254 22.393 17.709 1.00 54.38 185 MET A CA 1
ATOM 1484 C C . MET A 1 185 ? -1.758 22.426 17.394 1.00 54.38 185 MET A C 1
ATOM 1486 O O . MET A 1 185 ? -2.247 23.407 16.838 1.00 54.38 185 MET A O 1
ATOM 1490 N N . ALA A 1 186 ? -2.503 21.390 17.796 1.00 51.16 186 ALA A N 1
ATOM 1491 C CA . ALA A 1 186 ? -3.956 21.343 17.642 1.00 51.16 186 ALA A CA 1
ATOM 1492 C C . ALA A 1 186 ? -4.650 22.434 18.475 1.00 51.16 186 ALA A C 1
ATOM 1494 O O . ALA A 1 186 ? -5.501 23.153 17.957 1.00 51.16 186 ALA A O 1
ATOM 1495 N N . THR A 1 187 ? -4.230 22.621 19.729 1.00 56.69 187 THR A N 1
ATOM 1496 C CA . THR A 1 187 ? -4.750 23.671 20.622 1.00 56.69 187 THR A CA 1
ATOM 1497 C C . THR A 1 187 ? -4.391 25.069 20.116 1.00 56.69 187 THR A C 1
ATOM 1499 O O . THR A 1 187 ? -5.215 25.975 20.157 1.00 56.69 187 THR A O 1
ATOM 1502 N N . ARG A 1 188 ? -3.183 25.244 19.567 1.00 55.84 188 ARG A N 1
ATOM 1503 C CA . ARG A 1 188 ? -2.718 26.531 19.028 1.00 55.84 188 ARG A CA 1
ATOM 1504 C C . ARG A 1 188 ? -3.515 26.996 17.806 1.00 55.84 188 ARG A C 1
ATOM 1506 O O . ARG A 1 188 ? -3.711 28.191 17.634 1.00 55.84 188 ARG A O 1
ATOM 1513 N N . SER A 1 189 ? -3.993 26.062 16.981 1.00 48.94 189 SER A N 1
ATOM 1514 C CA . SER A 1 189 ? -4.797 26.372 15.789 1.00 48.94 189 SER A CA 1
ATOM 1515 C C . SER A 1 189 ? -6.226 26.843 16.082 1.00 48.94 189 SER A C 1
ATOM 1517 O O . SER A 1 189 ? -6.866 27.378 15.190 1.00 48.94 189 SER A O 1
ATOM 1519 N N . GLN A 1 190 ? -6.724 26.639 17.307 1.00 49.72 190 GLN A N 1
ATOM 1520 C CA . GLN A 1 190 ? -8.071 27.043 17.733 1.00 49.72 190 GLN A CA 1
ATOM 1521 C C . GLN A 1 190 ? -8.102 28.416 18.423 1.00 49.72 190 GLN A C 1
ATOM 1523 O O . GLN A 1 190 ? -9.180 28.907 18.738 1.00 49.72 190 GLN A O 1
ATOM 1528 N N . LEU A 1 191 ? -6.929 28.997 18.699 1.00 51.56 191 LEU A N 1
ATOM 1529 C CA . LEU A 1 191 ? -6.757 30.280 19.393 1.00 51.56 191 LEU A CA 1
ATOM 1530 C C . LEU A 1 191 ? -6.411 31.437 18.433 1.00 51.56 191 LEU A C 1
ATOM 1532 O O . LEU A 1 191 ? -6.307 32.576 18.878 1.00 51.56 191 LEU A O 1
ATOM 1536 N N . ASN A 1 192 ? -6.209 31.131 17.147 1.00 42.16 192 ASN A N 1
ATOM 1537 C CA . ASN A 1 192 ? -6.046 32.087 16.046 1.00 42.16 192 ASN A CA 1
ATOM 1538 C C . ASN A 1 192 ? -7.314 32.099 15.191 1.00 42.16 192 ASN A C 1
ATOM 1540 O O . ASN A 1 192 ? -7.580 33.149 14.570 1.00 42.16 192 ASN A O 1
#

=== Feature glossary ===
Key to the feature types in this record:

— What the protein is —

Primary structure: the covalent order of the twenty standard amino acids along the backbone. Two proteins with the same sequence will (almost always) fold to the same structure; two with 30% identity often share a fold but not the details.

Database cross-references. InterPro integrates a dozen domain/family signature databases into unified entries with residue-range hits. GO terms attach function/process/location labels with evidence codes. CATH codes position the fold in a four-level structural taxonomy. Organism is the NCBI-taxonomy species name.

— Where its atoms are —

The mmCIF block holds the 3D Cartesian coordinates of each backbone atom (N, Cα, C, O) in ångströms. mmCIF is the PDB's canonical archive format — a tagged-loop text representation of the atomic model.

Six rendered views show the 3D structure from the faces of a cube — i.e. along ±x, ±y, ±z. Rendering representation is drawn randomly per protein from cartoon (secondary-structure ribbons), sticks (backbone bonds), or molecular surface; coloring is either N→C rainbow (blue at the N-terminus through red at the C-terminus) or one color per chain.

— Local backbone conformation —

DSSP 8-state secondary structure assigns each residue one of H (α-helix), G (3₁₀-helix), I (π-helix), E (extended β-strand), B (isolated β-bridge), T (hydrogen-bonded turn), S (bend), or '-' (coil). The assignment is computed from backbone hydrogen-bond geometry via the Kabsch–Sander algorithm.

P-SEA three-state annotation labels each residue as helix, strand, or coil based purely on the geometry of the Cα trace. It serves as a fallback when the full backbone (and thus DSSP) is unavailable.

The φ/ψ torsion pair specifies the backbone conformation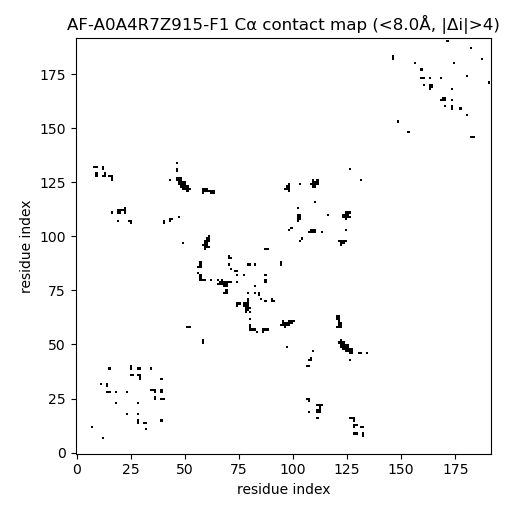 at each residue. φ rotates about the N–Cα bond, ψ about the Cα–C bond. Steric clashes forbid most of the (φ, ψ) plane — the allowed regions (α-helix basin, β-sheet basin, left-handed helix) are the Ramachandran-allowed regions.

— Global shape and packing —

The geometric summary reports three shape descriptors. Rg (radius of gyration) measures how spread out the Cα atoms are about their centre of mass; compact globular proteins have small Rg, elongated or unfolded ones large. Cα contacts (<8 Å, |i−j|>4) count long-range residue pairs in spatial proximity — high for tightly packed folds, near zero for rods or random coil. The bounding-box extents give the protein's footprint along x, y, z in Å.

Accessible surface area quantifies burial. A residue with SASA near zero is packed into the hydrophobic core; one with SASA >100 Å² sits on the surface. Computed here via the Shrake–Rupley numerical algorithm with a 1.4 Å probe.

Plot images: a contact map (which residues are close in 3D, as an N×N binary image), a Ramachandran scatter (backbone torsion angles, revealing secondary-structure composition at a glance), and — for AlphaFold structures — a PAE heatmap (pairwise prediction confidence).

— Structural neighborhood —

The Foldseek 3Di string encodes local tertiary geometry as a 20-letter alphabet — one character per residue — derived from the relative positions of nearby Cα atoms. Unlike the amino-acid sequence, 3Di is a direct function of the 3D structure, so two proteins with the same fold have similar 3Di strings even at low sequence identity.

Nearest PDB neighbors are the top structural matches found by Foldseek when searching this structure against the entire Protein Data Bank. Each hit reports a TM-score (0 to 1; >0.5 almost always implies the same fold) and an E-value. These are *structural* homologs — they may share no detectable sequence similarity.

— Confidence and disorder —

For AlphaFold models, the B-factor field carries pLDDT — the model's own estimate of local accuracy on a 0–100 scale. Regions with pLDDT<50 should be treated as essentially unmodeled; they often correspond to intrinsically disordered segments.

B-factor (Debye–Waller factor) reflects atomic displacement in the crystal lattice. It is an experimental observable (units Å²), not a prediction; low values mean the atom is pinned down, high values mean it moves or is heterogeneous across the crystal.

Predicted aligned error is AlphaFold's pairwise confidence. Unlike pLDDT (per-residue), PAE is per-residue-pair and captures whether two parts of the structure are correctly placed relative to each other. Units are ångströms of expected positional error.